Protein AF-A0A8J5X8R0-F1 (afdb_monomer)

Radius of gyration: 31.99 Å; Cα contacts (8 Å, |Δi|>4): 371; chains: 1; bounding box: 97×74×110 Å

Foldseek 3Di:
DDPDDDFAKEKEAAADDLLARHLALLQQLVLLLCVLLPQQDVVSYHYHYDADLCLFNLRLPGWIDTHVDDIDGRDDVVVVVCVVVVSAQCVVLVHDPVRVVVLVVLLCLLCVQLVLLVLCLCQVPVQNPPQANLVLSLVRYDPPCSVCNSVVSSVSSCVVCVVVVNNDSVVSLVSNLVSLVVVLVQCPQALENSHPGHGSSLSSLLSRLVSLCRRPGPPNSSVVSNVVRPSSNSSNVVSSCSSPVDPVSVVSNVVSPPPSPDPPPPDDDDDDDDDDDDDDCVVVVVVVVVVVVVVVVVVVVVVVVVVVVCCCVPVVVVVVVVVVVVVPPDDDDDDDDDDDDDDDDDDD

Mean predicted aligned error: 15.23 Å

Nearest PDB structures (foldseek):
  3tou-assembly1_B  TM=6.703E-01  e=3.025E-04  Ralstonia solanacearum
  5f05-assembly1_B  TM=6.386E-01  e=4.247E-04  Populus trichocarpa
  3gx0-assembly1_A-2  TM=6.710E-01  e=1.732E-03  Escherichia coli K-12
  3c8e-assembly1_B  TM=5.070E-01  e=2.552E-03  Escherichia coli
  5a4u-assembly1_F  TM=5.210E-01  e=5.541E-03  Arabidopsis thaliana

pLDDT: mean 78.72, std 20.84, range [26.81, 98.56]

Organism: Diacronema lutheri (NCBI:txid2081491)

Sequence (348 aa):
MADDGEPRLDLVCLGPAFGLPSISPECTHTLAYLHFFGLRSPADFALSEAAGARLSPASALPVLTVGAGRSYGYGHEQFEALASLGIDLDGALGLDARERADSAAYTSLVSDALQPALLHAMWLDQPNYEQVTRPVYAARLPFPLSLYGPWQTQRRVFALLARRGLASPHEAHARAVRALDALAVRLGTRPYFAGERPGSLDAAALAYLATIQRCPLPADGLRRALGAHANLCAHADRCLAAFFADGPSRARLERGVVEPRAAAAAGAGGRATAATPAPSPLSEAAAKRLRERRRSRQFVLGGVGAFALYVVSHFLPALLSAIADASGAGGAEEDDDGDDDDDDDDDE

Solvent-accessible surface area (backbone atoms only — not comparable to full-atom values): 19935 Å² total; per-residue (Å²): 134,84,93,78,88,75,74,50,30,36,37,36,24,54,57,30,33,69,91,34,80,17,67,41,39,59,29,25,18,56,52,38,43,41,42,64,67,63,48,74,46,75,86,58,35,43,78,44,69,52,63,66,87,55,68,32,90,84,36,60,53,24,34,40,27,51,44,97,59,67,73,31,45,58,55,70,69,35,55,51,57,35,36,76,73,70,56,37,46,46,63,76,70,66,55,50,78,65,56,48,51,50,38,51,54,51,38,51,45,48,53,72,18,42,48,55,28,49,48,35,49,41,53,67,34,62,69,17,17,67,74,44,41,39,54,60,57,18,73,73,33,62,87,71,47,31,76,46,49,48,58,55,37,36,54,48,51,50,52,52,29,46,75,69,74,46,66,46,62,66,60,22,42,54,42,24,50,56,44,51,53,52,49,42,62,68,34,52,89,48,74,24,76,77,39,95,54,71,32,55,40,41,19,48,45,30,19,51,49,40,47,47,69,43,52,86,47,81,71,44,66,71,36,52,56,50,63,74,35,63,59,50,54,52,32,22,54,49,53,51,47,66,60,43,69,53,64,72,54,46,62,46,43,71,75,33,68,73,70,79,75,66,82,73,74,83,88,73,89,81,86,90,86,89,91,86,90,77,93,61,73,61,59,59,52,50,54,51,53,53,53,51,55,54,51,50,53,54,51,54,56,50,49,54,52,53,50,52,52,47,50,48,71,63,49,44,60,58,49,53,50,55,51,48,64,72,66,65,84,71,83,83,89,84,88,87,84,81,89,80,88,83,83,86,87,79,92,134

Secondary structure (DSSP, 8-state):
--------EEEEEPPPBTTBS-SSHHHHHHHHHHHHHT--STTTEEEEE--GGGGSTTS--SEEEETTS-EE-SSHHHHHHHHHTT--HHHHTT--HHHHHHHHHHHHHHHHHHHHHHHIIIIISHHHIIIIIHHHHHTTS-TTHHHHHHHHHHHHHHHHHHHTT---HHHHHHHHHHHHHHHHHHHTT-SBTTBSS--HHHHHHHHHHHHHHHS--SS-HHHHHHHT-HHHHHHHHHHHHHHHSSTHHHHHHHHT------------------------THHHHHHHHHHHHHHHHHHHHHHHHHHHHHHHHHHHHHHHHHHHHHH---------------------

Structure (mmCIF, N/CA/C/O backbone):
data_AF-A0A8J5X8R0-F1
#
_entry.id   AF-A0A8J5X8R0-F1
#
loop_
_atom_site.group_PDB
_atom_site.id
_atom_site.type_symbol
_atom_site.label_atom_id
_atom_site.label_alt_id
_atom_site.label_comp_id
_atom_site.label_asym_id
_atom_site.label_entity_id
_atom_site.label_seq_id
_atom_site.pdbx_PDB_ins_code
_atom_site.Cartn_x
_atom_site.Cartn_y
_atom_site.Cartn_z
_atom_site.occupancy
_atom_site.B_iso_or_equiv
_atom_site.auth_seq_id
_atom_site.auth_comp_id
_atom_site.auth_asym_id
_atom_site.auth_atom_id
_atom_site.pdbx_PDB_model_num
ATOM 1 N N . MET A 1 1 ? 3.703 24.907 36.666 1.00 35.56 1 MET A N 1
ATOM 2 C CA . MET A 1 1 ? 2.623 24.782 35.669 1.00 35.56 1 MET A CA 1
ATOM 3 C C . MET A 1 1 ? 3.068 23.701 34.715 1.00 35.56 1 MET A C 1
ATOM 5 O O . MET A 1 1 ? 3.978 23.944 33.937 1.00 35.56 1 MET A O 1
ATOM 9 N N . ALA A 1 2 ? 2.563 22.491 34.937 1.00 33.78 2 ALA A N 1
ATOM 10 C CA . ALA A 1 2 ? 2.855 21.326 34.119 1.00 33.78 2 ALA A CA 1
ATOM 11 C C . ALA A 1 2 ? 2.084 21.457 32.801 1.00 33.78 2 ALA A C 1
ATOM 13 O O . ALA A 1 2 ? 0.879 21.703 32.823 1.00 33.78 2 ALA A O 1
ATOM 14 N N . ASP A 1 3 ? 2.803 21.368 31.689 1.00 41.12 3 ASP A N 1
ATOM 15 C CA . ASP A 1 3 ? 2.243 21.169 30.355 1.00 41.12 3 ASP A CA 1
ATOM 16 C C . ASP A 1 3 ? 2.047 19.656 30.190 1.00 41.12 3 ASP A C 1
ATOM 18 O O . ASP A 1 3 ? 2.903 18.957 29.655 1.00 41.12 3 ASP A O 1
ATOM 22 N N . ASP A 1 4 ? 0.980 19.136 30.799 1.00 42.62 4 ASP A N 1
ATOM 23 C CA . ASP A 1 4 ? 0.571 17.737 30.701 1.00 42.62 4 ASP A CA 1
ATOM 24 C C . ASP A 1 4 ? -0.680 17.645 29.824 1.00 42.62 4 ASP A C 1
ATOM 26 O O . ASP A 1 4 ? -1.734 18.172 30.187 1.00 42.62 4 ASP A O 1
ATOM 30 N N . GLY A 1 5 ? -0.587 16.889 28.727 1.00 44.91 5 GLY A N 1
ATOM 31 C CA . GLY A 1 5 ? -1.738 16.133 28.235 1.00 44.91 5 GLY A CA 1
ATOM 32 C C . GLY A 1 5 ? -2.083 16.280 26.759 1.00 44.91 5 GLY A C 1
ATOM 33 O O . GLY A 1 5 ? -3.088 16.892 26.438 1.00 44.91 5 GLY A O 1
ATOM 34 N N . GLU A 1 6 ? -1.330 15.615 25.881 1.00 46.91 6 GLU A N 1
ATOM 35 C CA . GLU A 1 6 ? -1.912 14.764 24.829 1.00 46.91 6 GLU A CA 1
ATOM 36 C C . GLU A 1 6 ? -0.817 13.868 24.220 1.00 46.91 6 GLU A C 1
ATOM 38 O O . GLU A 1 6 ? 0.321 14.320 24.034 1.00 46.91 6 GLU A O 1
ATOM 43 N N . PRO A 1 7 ? -1.093 12.585 23.911 1.00 50.06 7 PRO A N 1
ATOM 44 C CA . PRO A 1 7 ? -0.156 11.760 23.166 1.00 50.06 7 PRO A CA 1
ATOM 45 C C . PRO A 1 7 ? -0.092 12.290 21.733 1.00 50.06 7 PRO A C 1
ATOM 47 O O . PRO A 1 7 ? -0.852 11.878 20.862 1.00 50.06 7 PRO A O 1
ATOM 50 N N . ARG A 1 8 ? 0.828 13.221 21.481 1.00 74.62 8 ARG A N 1
ATOM 51 C CA . ARG A 1 8 ? 1.082 13.744 20.141 1.00 74.62 8 ARG A CA 1
ATOM 52 C C . ARG A 1 8 ? 1.667 12.614 19.293 1.00 74.62 8 ARG A C 1
ATOM 54 O O . ARG A 1 8 ? 2.859 12.320 19.376 1.00 74.62 8 ARG A O 1
ATOM 61 N N . LEU A 1 9 ? 0.810 11.916 18.554 1.00 87.38 9 LEU A N 1
ATOM 62 C CA . LEU A 1 9 ? 1.219 10.924 17.565 1.00 87.38 9 LEU A CA 1
ATOM 63 C C . LEU A 1 9 ? 2.036 11.649 16.497 1.00 87.38 9 LEU A C 1
ATOM 65 O O . LEU A 1 9 ? 1.557 12.626 15.932 1.00 87.38 9 LEU A O 1
ATOM 69 N N . ASP A 1 10 ? 3.255 11.198 16.224 1.00 88.81 10 ASP A N 1
ATOM 70 C CA . ASP A 1 10 ? 4.069 11.697 15.114 1.00 88.81 10 ASP A CA 1
ATOM 71 C C . ASP A 1 10 ? 4.328 10.564 14.127 1.00 88.81 10 ASP A C 1
ATOM 73 O O . ASP A 1 10 ? 4.871 9.513 14.476 1.00 88.81 10 ASP A O 1
ATOM 77 N N . LEU A 1 11 ? 3.909 10.772 12.885 1.00 90.25 11 LEU A N 1
ATOM 78 C CA . LEU A 1 11 ? 4.036 9.806 11.812 1.00 90.25 11 LEU A CA 1
ATOM 79 C C . LEU A 1 11 ? 5.022 10.326 10.771 1.00 90.25 11 LEU A C 1
ATOM 81 O O . LEU A 1 11 ? 4.773 11.314 10.080 1.00 90.25 11 LEU A O 1
ATOM 85 N N . VAL A 1 12 ? 6.121 9.600 10.590 1.00 90.31 12 VAL A N 1
ATOM 86 C CA . VAL A 1 12 ? 7.101 9.883 9.542 1.00 90.31 12 VAL A CA 1
ATOM 87 C C . VAL A 1 12 ? 6.795 9.016 8.322 1.00 90.31 12 VAL A C 1
ATOM 89 O O . VAL A 1 12 ? 6.898 7.791 8.388 1.00 90.31 12 VAL A O 1
ATOM 92 N N . CYS A 1 13 ? 6.457 9.648 7.197 1.00 90.12 13 CYS A N 1
ATOM 93 C CA . CYS A 1 13 ? 6.085 8.988 5.938 1.00 90.12 13 CYS A CA 1
ATOM 94 C C . CYS A 1 13 ? 6.928 9.472 4.757 1.00 90.12 13 CYS A C 1
ATOM 96 O O . CYS A 1 13 ? 7.512 10.552 4.788 1.00 90.12 13 CYS A O 1
ATOM 98 N N . LEU A 1 14 ? 6.939 8.710 3.661 1.00 87.50 14 LEU A N 1
ATOM 99 C CA . LEU A 1 14 ? 7.375 9.260 2.376 1.00 87.50 14 LEU A CA 1
ATOM 100 C C . LEU A 1 14 ? 6.322 10.238 1.836 1.00 87.50 14 LEU A C 1
ATOM 102 O O . LEU A 1 14 ? 5.125 10.037 2.045 1.00 87.50 14 LEU A O 1
ATOM 106 N N . GLY A 1 15 ? 6.767 11.263 1.111 1.00 84.69 15 GLY A N 1
ATOM 107 C CA . GLY A 1 15 ? 5.870 12.242 0.493 1.00 84.69 15 GLY A CA 1
ATOM 108 C C . GLY A 1 15 ? 4.925 11.634 -0.560 1.00 84.69 15 GLY A C 1
ATOM 109 O O . GLY A 1 15 ? 5.153 10.510 -1.034 1.00 84.69 15 GLY A O 1
ATOM 110 N N . PRO A 1 16 ? 3.873 12.372 -0.953 1.00 88.69 16 PRO A N 1
ATOM 111 C CA . PRO A 1 16 ? 2.868 11.913 -1.911 1.00 88.69 16 PRO A CA 1
ATOM 112 C C . PRO A 1 16 ? 3.445 11.712 -3.322 1.00 88.69 16 PRO A C 1
ATOM 114 O O . PRO A 1 16 ? 4.475 12.285 -3.699 1.00 88.69 16 PRO A O 1
ATOM 117 N N . ALA A 1 17 ? 2.785 10.856 -4.103 1.00 88.06 17 ALA A N 1
ATOM 118 C CA . ALA A 1 17 ? 3.097 10.575 -5.506 1.00 88.06 17 ALA A CA 1
ATOM 119 C C . ALA A 1 17 ? 1.881 9.968 -6.209 1.00 88.06 17 ALA A C 1
ATOM 121 O O . ALA A 1 17 ? 1.065 9.327 -5.559 1.00 88.06 17 ALA A O 1
ATOM 122 N N . PHE A 1 18 ? 1.778 10.112 -7.534 1.00 88.69 18 PHE A N 1
ATOM 123 C CA . PHE A 1 18 ? 0.774 9.406 -8.352 1.00 88.69 18 PHE A CA 1
ATOM 124 C C . PHE A 1 18 ? -0.688 9.636 -7.911 1.00 88.69 18 PHE A C 1
ATOM 126 O O . PHE A 1 18 ? -1.547 8.779 -8.097 1.00 88.69 18 PHE A O 1
ATOM 133 N N . GLY A 1 19 ? -0.986 10.779 -7.284 1.00 87.88 19 GLY A N 1
ATOM 134 C CA . GLY A 1 19 ? -2.312 11.038 -6.714 1.00 87.88 19 GLY A CA 1
ATOM 135 C C . GLY A 1 19 ? -2.644 10.174 -5.487 1.00 87.88 19 GLY A C 1
ATOM 136 O O . GLY A 1 19 ? -3.823 9.939 -5.231 1.00 87.88 19 GLY A O 1
ATOM 137 N N . LEU A 1 20 ? -1.626 9.679 -4.775 1.00 91.31 20 LEU A N 1
ATOM 138 C CA . LEU A 1 20 ? -1.717 8.904 -3.535 1.00 91.31 20 LEU A CA 1
ATOM 139 C C . LEU A 1 20 ? -1.115 9.682 -2.354 1.00 91.31 20 LEU A C 1
ATOM 141 O O . LEU A 1 20 ? -0.240 10.530 -2.566 1.00 91.31 20 LEU A O 1
ATOM 145 N N . PRO A 1 21 ? -1.527 9.373 -1.107 1.00 89.12 21 PRO A N 1
ATOM 146 C CA . PRO A 1 21 ? -1.028 10.047 0.096 1.00 89.12 21 PRO A CA 1
ATOM 147 C C . PRO A 1 21 ? 0.484 9.904 0.289 1.00 89.12 21 PRO A C 1
ATOM 149 O O . PRO A 1 21 ? 1.128 10.795 0.841 1.00 89.12 21 PRO A O 1
ATOM 152 N N . SER A 1 22 ? 1.052 8.794 -0.185 1.00 90.56 22 SER A N 1
ATOM 153 C CA . SER A 1 22 ? 2.480 8.515 -0.163 1.00 90.56 22 SER A CA 1
ATOM 154 C C . SER A 1 22 ? 2.894 7.692 -1.381 1.00 90.56 22 SER A C 1
ATOM 156 O O . SER A 1 22 ? 2.091 6.958 -1.951 1.00 90.56 22 SER A O 1
ATOM 158 N N . ILE A 1 23 ? 4.168 7.780 -1.765 1.00 87.88 23 ILE A N 1
ATOM 159 C CA . ILE A 1 23 ? 4.765 6.883 -2.764 1.00 87.88 23 ILE A CA 1
ATOM 160 C C . ILE A 1 23 ? 4.929 5.439 -2.262 1.00 87.88 23 ILE A C 1
ATOM 162 O O . ILE A 1 23 ? 5.018 4.521 -3.073 1.00 87.88 23 ILE A O 1
ATOM 166 N N . SER A 1 24 ? 5.003 5.229 -0.943 1.00 90.31 24 SER A N 1
ATOM 167 C CA . SER A 1 24 ? 5.057 3.885 -0.357 1.00 90.31 24 SER A CA 1
ATOM 168 C C . SER A 1 24 ? 3.638 3.403 -0.035 1.00 90.31 24 SER A C 1
ATOM 170 O O . SER A 1 24 ? 2.880 4.137 0.616 1.00 90.31 24 SER A O 1
ATOM 172 N N . PRO A 1 25 ? 3.281 2.171 -0.442 1.00 93.81 25 PRO A N 1
ATOM 173 C CA . PRO A 1 25 ? 2.049 1.525 -0.004 1.00 93.81 25 PRO A CA 1
ATOM 174 C C . PRO A 1 25 ? 1.959 1.455 1.520 1.00 93.81 25 PRO A C 1
ATOM 176 O O . PRO A 1 25 ? 0.945 1.826 2.088 1.00 93.81 25 PRO A O 1
ATOM 179 N N . GLU A 1 26 ? 3.038 1.083 2.202 1.00 94.12 26 GLU A N 1
ATOM 180 C CA . GLU A 1 26 ? 3.085 0.958 3.661 1.00 94.12 26 GLU A CA 1
ATOM 181 C C . GLU A 1 26 ? 2.744 2.289 4.351 1.00 94.12 26 GLU A C 1
ATOM 183 O O . GLU A 1 26 ? 1.949 2.330 5.287 1.00 94.12 26 GLU A O 1
ATOM 188 N N . CYS A 1 27 ? 3.267 3.407 3.834 1.00 93.69 27 CYS A N 1
ATOM 189 C CA . CYS A 1 27 ? 2.928 4.743 4.335 1.00 93.69 27 CYS A CA 1
ATOM 190 C C . CYS A 1 27 ? 1.459 5.093 4.062 1.00 93.69 27 CYS A C 1
ATOM 192 O O . CYS A 1 27 ? 0.784 5.663 4.916 1.00 93.69 27 CYS A O 1
ATOM 194 N N . THR A 1 28 ? 0.957 4.738 2.876 1.00 94.62 28 THR A N 1
ATOM 195 C CA . THR A 1 28 ? -0.453 4.937 2.517 1.00 94.62 28 THR A CA 1
ATOM 196 C C . THR A 1 28 ? -1.380 4.099 3.396 1.00 94.62 28 THR A C 1
ATOM 198 O O . THR A 1 28 ? -2.437 4.591 3.770 1.00 94.62 28 THR A O 1
ATOM 201 N N . HIS A 1 29 ? -0.981 2.884 3.779 1.00 96.12 29 HIS A N 1
ATOM 202 C CA . HIS A 1 29 ? -1.752 2.008 4.656 1.00 96.12 29 HIS A CA 1
ATOM 203 C C . HIS A 1 29 ? -1.933 2.647 6.034 1.00 96.12 29 HIS A C 1
ATOM 205 O O . HIS A 1 29 ? -3.067 2.842 6.461 1.00 96.12 29 HIS A O 1
ATOM 211 N N . THR A 1 30 ? -0.846 3.048 6.701 1.00 95.44 30 THR A N 1
ATOM 212 C CA . THR A 1 30 ? -0.944 3.671 8.031 1.00 95.44 30 THR A CA 1
ATOM 213 C C . THR A 1 30 ? -1.705 4.997 7.978 1.00 95.44 30 THR A C 1
ATOM 215 O O . THR A 1 30 ? -2.538 5.258 8.840 1.00 95.44 30 THR A O 1
ATOM 218 N N . LEU A 1 31 ? -1.499 5.816 6.939 1.00 94.12 31 LEU A N 1
ATOM 219 C CA . LEU A 1 31 ? -2.278 7.044 6.752 1.00 94.12 31 LEU A CA 1
ATOM 220 C C . LEU A 1 31 ? -3.770 6.755 6.560 1.00 94.12 31 LEU A C 1
ATOM 222 O O . LEU A 1 31 ? -4.600 7.406 7.189 1.00 94.12 31 LEU A O 1
ATOM 226 N N . ALA A 1 32 ? -4.116 5.785 5.712 1.00 94.81 32 ALA A N 1
ATOM 227 C CA . ALA A 1 32 ? -5.499 5.382 5.492 1.00 94.81 32 ALA A CA 1
ATOM 228 C C . ALA A 1 32 ? -6.137 4.844 6.774 1.00 94.81 32 ALA A C 1
ATOM 230 O O . ALA A 1 32 ? -7.268 5.209 7.073 1.00 94.81 32 ALA A O 1
ATOM 231 N N . TYR A 1 33 ? -5.394 4.061 7.559 1.00 95.69 33 TYR A N 1
ATOM 232 C CA . TYR A 1 33 ? -5.842 3.541 8.847 1.00 95.69 33 TYR A CA 1
ATOM 233 C C . TYR A 1 33 ? -6.246 4.679 9.800 1.00 95.69 33 TYR A C 1
ATOM 235 O O . TYR A 1 33 ? -7.373 4.708 10.293 1.00 95.69 33 TYR A O 1
ATOM 243 N N . LEU A 1 34 ? -5.362 5.665 9.998 1.00 93.69 34 LEU A N 1
ATOM 244 C CA . LEU A 1 34 ? -5.628 6.822 10.862 1.00 93.69 34 LEU A CA 1
ATOM 245 C C . LEU A 1 34 ? -6.816 7.655 10.352 1.00 93.69 34 LEU A C 1
ATOM 247 O O . LEU A 1 34 ? -7.724 7.983 11.116 1.00 93.69 34 LEU A O 1
ATOM 251 N N . HIS A 1 35 ? -6.863 7.930 9.045 1.00 92.25 35 HIS A N 1
ATOM 252 C CA . HIS A 1 35 ? -7.949 8.705 8.440 1.00 92.25 35 HIS A CA 1
ATOM 253 C C . HIS A 1 35 ? -9.304 7.999 8.533 1.00 92.25 35 HIS A C 1
ATOM 255 O O . HIS A 1 35 ? -10.318 8.644 8.810 1.00 92.25 35 HIS A O 1
ATOM 261 N N . PHE A 1 36 ? -9.351 6.688 8.295 1.00 93.44 36 PHE A N 1
ATOM 262 C CA . PHE A 1 36 ? -10.582 5.906 8.409 1.00 93.44 36 PHE A CA 1
ATOM 263 C C . PHE A 1 36 ? -11.074 5.826 9.852 1.00 93.44 36 PHE A C 1
ATOM 265 O O . PHE A 1 36 ? -12.284 5.834 10.058 1.00 93.44 36 PHE A O 1
ATOM 272 N N . PHE A 1 37 ? -10.168 5.848 10.835 1.00 93.00 37 PHE A N 1
ATOM 273 C CA . PHE A 1 37 ? -10.544 5.929 12.247 1.00 93.00 37 PHE A CA 1
ATOM 274 C C . PHE A 1 37 ? -11.125 7.303 12.622 1.00 93.00 37 PHE A C 1
ATOM 276 O O . PHE A 1 37 ? -11.905 7.414 13.562 1.00 93.00 37 PHE A O 1
ATOM 283 N N . GLY A 1 38 ? -10.789 8.346 11.858 1.00 89.88 38 GLY A N 1
ATOM 284 C CA . GLY A 1 38 ? -11.283 9.711 12.057 1.00 89.88 38 GLY A CA 1
ATOM 285 C C . GLY A 1 38 ? -10.196 10.730 12.394 1.00 89.88 38 GLY A C 1
ATOM 286 O O . GLY A 1 38 ? -10.504 11.912 12.493 1.00 89.88 38 GLY A O 1
ATOM 287 N N . LEU A 1 39 ? -8.934 10.305 12.497 1.00 89.00 39 LEU A N 1
ATOM 288 C CA . LEU A 1 39 ? -7.791 11.181 12.749 1.00 89.00 39 LEU A CA 1
ATOM 289 C C . LEU A 1 39 ? -7.355 11.806 11.420 1.00 89.00 39 LEU A C 1
ATOM 291 O O . LEU A 1 39 ? -6.773 11.133 10.567 1.00 89.00 39 LEU A O 1
ATOM 295 N N . ARG A 1 40 ? -7.705 13.076 11.202 1.00 82.69 40 ARG A N 1
ATOM 296 C CA . ARG A 1 40 ? -7.594 13.744 9.886 1.00 82.69 40 ARG A CA 1
ATOM 297 C C . ARG A 1 40 ? -6.904 15.098 9.950 1.00 82.69 40 ARG A C 1
ATOM 299 O O . ARG A 1 40 ? -6.548 15.656 8.910 1.00 82.69 40 ARG A O 1
ATOM 306 N N . SER A 1 41 ? -6.758 15.652 11.145 1.00 76.56 41 SER A N 1
ATOM 307 C CA . SER A 1 41 ? -6.236 16.989 11.365 1.00 76.56 41 SER A CA 1
ATOM 308 C C . SER A 1 41 ? -4.823 16.953 11.959 1.00 76.56 41 SER A C 1
ATOM 310 O O . SER A 1 41 ? -4.451 15.990 12.630 1.00 76.56 41 SER A O 1
ATOM 312 N N . PRO A 1 42 ? -4.033 18.028 11.785 1.00 75.88 42 PRO A N 1
ATOM 313 C CA . PRO A 1 42 ? -2.751 18.182 12.476 1.00 75.88 42 PRO A CA 1
ATOM 314 C C . PRO A 1 42 ? -2.856 18.228 14.009 1.00 75.88 42 PRO A C 1
ATOM 316 O O . PRO A 1 42 ? -1.826 18.153 14.676 1.00 75.88 42 PRO A O 1
ATOM 319 N N . ALA A 1 43 ? -4.066 18.413 14.553 1.00 75.56 43 ALA A N 1
ATOM 320 C CA . ALA A 1 43 ? -4.325 18.308 15.985 1.00 75.56 43 ALA A CA 1
ATOM 321 C C . ALA A 1 43 ? -4.387 16.838 16.435 1.00 75.56 43 ALA A C 1
ATOM 323 O O . ALA A 1 43 ? -3.942 16.531 17.530 1.00 75.56 43 ALA A O 1
ATOM 324 N N . ASP A 1 44 ? -4.847 15.933 15.564 1.00 82.81 44 ASP A N 1
ATOM 325 C CA . ASP A 1 44 ? -4.955 14.503 15.867 1.00 82.81 44 ASP A CA 1
ATOM 326 C C . ASP A 1 44 ? -3.592 13.796 15.803 1.00 82.81 44 ASP A C 1
ATOM 328 O O . ASP A 1 44 ? -3.274 12.940 16.628 1.00 82.81 44 ASP A O 1
ATOM 332 N N . PHE A 1 45 ? -2.775 14.133 14.798 1.00 85.69 45 PHE A N 1
ATOM 333 C CA . PHE A 1 45 ? -1.411 13.624 14.668 1.00 85.69 45 PHE A CA 1
ATOM 334 C C . PHE A 1 45 ? -0.513 14.568 13.856 1.00 85.69 45 PHE A C 1
ATOM 336 O O . PHE A 1 45 ? -0.922 15.191 12.873 1.00 85.69 45 PHE A O 1
ATOM 343 N N . ALA A 1 46 ? 0.754 14.645 14.254 1.00 85.56 46 ALA A N 1
ATOM 344 C CA . ALA A 1 46 ? 1.810 15.286 13.493 1.00 85.56 46 ALA A CA 1
ATOM 345 C C . ALA A 1 46 ? 2.280 14.359 12.367 1.00 85.56 46 ALA A C 1
ATOM 347 O O . ALA A 1 46 ? 2.391 13.145 12.525 1.00 85.56 46 ALA A O 1
ATOM 348 N N . LEU A 1 47 ? 2.547 14.942 11.204 1.00 87.00 47 LEU A N 1
ATOM 349 C CA . LEU A 1 47 ? 2.869 14.191 10.005 1.00 87.00 47 LEU A CA 1
ATOM 350 C C . LEU A 1 47 ? 4.077 14.804 9.316 1.00 87.00 47 LEU A C 1
ATOM 352 O O . LEU A 1 47 ? 4.006 15.883 8.726 1.00 87.00 47 LEU A O 1
ATOM 356 N N . SER A 1 48 ? 5.176 14.069 9.374 1.00 86.00 48 SER A N 1
ATOM 357 C CA . SER A 1 48 ? 6.494 14.514 8.946 1.00 86.00 48 SER A CA 1
ATOM 358 C C . SER A 1 48 ? 6.935 13.758 7.693 1.00 86.00 48 SER A C 1
ATOM 360 O O . SER A 1 48 ? 6.721 12.551 7.562 1.00 86.00 48 SER A O 1
ATOM 362 N N . GLU A 1 49 ? 7.558 14.453 6.742 1.00 84.62 49 GLU A N 1
ATOM 363 C CA . GLU A 1 49 ? 8.120 13.802 5.555 1.00 84.62 49 GLU A CA 1
ATOM 364 C C . GLU A 1 49 ? 9.536 13.298 5.832 1.00 84.62 49 GLU A C 1
ATOM 366 O O . GLU A 1 49 ? 10.405 14.021 6.321 1.00 84.62 49 GLU A O 1
ATOM 371 N N . ALA A 1 50 ? 9.777 12.028 5.516 1.00 81.69 50 ALA A N 1
ATOM 372 C CA . ALA A 1 50 ? 11.089 11.421 5.616 1.00 81.69 50 ALA A CA 1
ATOM 373 C C . ALA A 1 50 ? 12.072 12.084 4.642 1.00 81.69 50 ALA A C 1
ATOM 375 O O . ALA A 1 50 ? 11.764 12.305 3.473 1.00 81.69 50 ALA A O 1
ATOM 376 N N . ALA A 1 51 ? 13.299 12.310 5.111 1.00 69.44 51 ALA A N 1
ATOM 377 C CA . ALA A 1 51 ? 14.382 12.885 4.322 1.00 69.44 51 ALA A CA 1
ATOM 378 C C . ALA A 1 51 ? 15.575 11.922 4.182 1.00 69.44 51 ALA A C 1
ATOM 380 O O . ALA A 1 51 ? 15.778 10.999 4.981 1.00 69.44 51 ALA A O 1
ATOM 381 N N . GLY A 1 52 ? 16.399 12.158 3.157 1.00 66.62 52 GLY A N 1
ATOM 382 C CA . GLY A 1 52 ? 17.696 11.499 2.982 1.00 66.62 52 GLY A CA 1
ATOM 383 C C . GLY A 1 52 ? 17.612 9.971 2.876 1.00 66.62 52 GLY A C 1
ATOM 384 O O . GLY A 1 52 ? 16.828 9.427 2.102 1.00 66.62 52 GLY A O 1
ATOM 385 N N . ALA A 1 53 ? 18.432 9.258 3.656 1.00 57.00 53 ALA A N 1
ATOM 386 C CA . ALA A 1 53 ? 18.568 7.796 3.587 1.00 57.00 53 ALA A CA 1
ATOM 387 C C . ALA A 1 53 ? 17.278 7.014 3.914 1.00 57.00 53 ALA A C 1
ATOM 389 O O . ALA A 1 53 ? 17.178 5.829 3.587 1.00 57.00 53 ALA A O 1
ATOM 390 N N . ARG A 1 54 ? 16.286 7.665 4.536 1.00 62.91 54 ARG A N 1
ATOM 391 C CA . ARG A 1 54 ? 14.985 7.063 4.852 1.00 62.91 54 ARG A CA 1
ATOM 392 C C . ARG A 1 54 ? 14.064 6.963 3.629 1.00 62.91 54 ARG A C 1
ATOM 394 O O . ARG A 1 54 ? 13.107 6.206 3.683 1.00 62.91 54 ARG A O 1
ATOM 401 N N . LEU A 1 55 ? 14.394 7.608 2.504 1.00 59.44 55 LEU A N 1
ATOM 402 C CA . LEU A 1 55 ? 13.591 7.600 1.268 1.00 59.44 55 LEU A CA 1
ATOM 403 C C . LEU A 1 55 ? 13.551 6.251 0.511 1.00 59.44 55 LEU A C 1
ATOM 405 O O . LEU A 1 55 ? 12.831 6.106 -0.474 1.00 59.44 55 LEU A O 1
ATOM 409 N N . SER A 1 56 ? 14.328 5.260 0.952 1.00 58.53 56 SER A N 1
ATOM 410 C CA . SER A 1 56 ? 14.374 3.908 0.379 1.00 58.53 56 SER A CA 1
ATOM 411 C C . SER A 1 56 ? 13.161 3.076 0.830 1.00 58.53 56 SER A C 1
ATOM 413 O O . SER A 1 56 ? 13.032 2.921 2.031 1.00 58.53 56 SER A O 1
ATOM 415 N N . PRO A 1 57 ? 12.370 2.409 -0.033 1.00 55.22 57 PRO A N 1
ATOM 416 C CA . PRO A 1 57 ? 11.335 1.434 0.363 1.00 55.22 57 PRO A CA 1
ATOM 417 C C . PRO A 1 57 ? 11.785 0.274 1.263 1.00 55.22 57 PRO A C 1
ATOM 419 O O . PRO A 1 57 ? 10.953 -0.382 1.868 1.00 55.22 57 PRO A O 1
ATOM 422 N N . ALA A 1 58 ? 13.090 0.003 1.368 1.00 58.56 58 ALA A N 1
ATOM 423 C CA . ALA A 1 58 ? 13.630 -0.928 2.365 1.00 58.56 58 ALA A CA 1
ATOM 424 C C . ALA A 1 58 ? 13.850 -0.293 3.758 1.00 58.56 58 ALA A C 1
ATOM 426 O O . ALA A 1 58 ? 14.382 -0.948 4.652 1.00 58.56 58 ALA A O 1
ATOM 427 N N . SER A 1 59 ? 13.545 0.995 3.938 1.00 62.66 59 SER A N 1
ATOM 428 C CA . SER A 1 59 ? 13.479 1.617 5.259 1.00 62.66 59 SER A CA 1
ATOM 429 C C . SER A 1 59 ? 12.192 1.142 5.936 1.00 62.66 59 SER A C 1
ATOM 431 O O . SER A 1 59 ? 11.183 0.946 5.267 1.00 62.66 59 SER A O 1
ATOM 433 N N . ALA A 1 60 ? 12.211 0.929 7.251 1.00 75.25 60 ALA A N 1
ATOM 434 C CA . ALA A 1 60 ? 11.033 0.518 8.022 1.00 75.25 60 ALA A CA 1
ATOM 435 C C . ALA A 1 60 ? 10.023 1.674 8.202 1.00 75.25 60 ALA A C 1
ATOM 437 O O . ALA A 1 60 ? 9.549 1.928 9.307 1.00 75.25 60 ALA A O 1
ATOM 438 N N . LEU A 1 61 ? 9.770 2.432 7.131 1.00 86.00 61 LEU A N 1
ATOM 439 C CA . LEU A 1 61 ? 8.752 3.467 7.070 1.00 86.00 61 LEU A CA 1
ATOM 440 C C . LEU A 1 61 ? 7.386 2.842 6.745 1.00 86.00 61 LEU A C 1
ATOM 442 O O . LEU A 1 61 ? 7.328 1.859 6.007 1.00 86.00 61 LEU A O 1
ATOM 446 N N . PRO A 1 62 ? 6.293 3.451 7.214 1.00 91.75 62 PRO A N 1
ATOM 447 C CA . PRO A 1 62 ? 6.246 4.618 8.093 1.00 91.75 62 PRO A CA 1
ATOM 448 C C . PRO A 1 62 ? 6.718 4.309 9.518 1.00 91.75 62 PRO A C 1
ATOM 450 O O . PRO A 1 62 ? 6.558 3.193 10.006 1.00 91.75 62 PRO A O 1
ATOM 453 N N . VAL A 1 63 ? 7.291 5.313 10.185 1.00 91.00 63 VAL A N 1
ATOM 454 C CA . VAL A 1 63 ? 7.662 5.224 11.607 1.00 91.00 63 VAL A CA 1
ATOM 455 C C . VAL A 1 63 ? 6.664 6.037 12.414 1.00 91.00 63 VAL A C 1
ATOM 457 O O . VAL A 1 63 ? 6.499 7.228 12.155 1.00 91.00 63 VAL A O 1
ATOM 460 N N . LEU A 1 64 ? 6.017 5.385 13.376 1.00 91.00 64 LEU A N 1
ATOM 461 C CA . LEU A 1 64 ? 5.080 5.994 14.312 1.00 91.00 64 LEU A CA 1
ATOM 462 C C . LEU A 1 64 ? 5.789 6.244 15.641 1.00 91.00 64 LEU A C 1
ATOM 464 O O . LEU A 1 64 ? 6.351 5.315 16.213 1.00 91.00 64 LEU A O 1
ATOM 468 N N . THR A 1 65 ? 5.725 7.460 16.158 1.00 90.19 65 THR A N 1
ATOM 469 C CA . THR A 1 65 ? 6.206 7.813 17.495 1.00 90.19 65 THR A CA 1
ATOM 470 C C . THR A 1 65 ? 5.023 8.262 18.339 1.00 90.19 65 THR A C 1
ATOM 472 O O . THR A 1 65 ? 4.208 9.066 17.894 1.00 90.19 65 THR A O 1
ATOM 475 N N . VAL A 1 66 ? 4.915 7.725 19.552 1.00 87.94 66 VAL A N 1
ATOM 476 C CA . VAL A 1 66 ? 3.829 8.053 20.482 1.00 87.94 66 VAL A CA 1
ATOM 477 C C . VAL A 1 66 ? 4.376 8.980 21.570 1.00 87.94 66 VAL A C 1
ATOM 479 O O . VAL A 1 66 ? 5.158 8.546 22.420 1.00 87.94 66 VAL A O 1
ATOM 482 N N . GLY A 1 67 ? 3.989 10.261 21.539 1.00 80.25 67 GLY A N 1
ATOM 483 C CA . GLY A 1 67 ? 4.466 11.279 22.484 1.00 80.25 67 GLY A CA 1
ATOM 484 C C . GLY A 1 67 ? 5.986 11.487 22.415 1.00 80.25 67 GLY A C 1
ATOM 485 O O . GLY A 1 67 ? 6.582 11.422 21.344 1.00 80.25 67 GLY A O 1
ATOM 486 N N . ALA A 1 68 ? 6.639 11.692 23.563 1.00 69.25 68 ALA A N 1
ATOM 487 C CA . ALA A 1 68 ? 8.107 11.731 23.668 1.00 69.25 68 ALA A CA 1
ATOM 488 C C . ALA A 1 68 ? 8.758 10.326 23.731 1.00 69.25 68 ALA A C 1
ATOM 490 O O . ALA A 1 68 ? 9.924 10.195 24.102 1.00 69.25 68 ALA A O 1
ATOM 491 N N . GLY A 1 69 ? 7.984 9.272 23.457 1.00 70.12 69 GLY A N 1
ATOM 492 C CA . GLY A 1 69 ? 8.314 7.891 23.790 1.00 70.12 69 GLY A CA 1
ATOM 493 C C . GLY A 1 69 ? 8.864 7.047 22.637 1.00 70.12 69 GLY A C 1
ATOM 494 O O . GLY A 1 69 ? 9.638 7.493 21.793 1.00 70.12 69 GLY A O 1
ATOM 495 N N . ARG A 1 70 ? 8.482 5.764 22.656 1.00 85.19 70 ARG A N 1
ATOM 496 C CA . ARG A 1 70 ? 8.961 4.706 21.755 1.00 85.19 70 ARG A CA 1
ATOM 497 C C . ARG A 1 70 ? 8.493 4.939 20.313 1.00 85.19 70 ARG A C 1
ATOM 499 O O . ARG A 1 70 ? 7.340 5.297 20.073 1.00 85.19 70 ARG A O 1
ATOM 506 N N . SER A 1 71 ? 9.387 4.668 19.362 1.00 89.56 71 SER A N 1
ATOM 507 C CA . SER A 1 71 ? 9.070 4.625 17.934 1.00 89.56 71 SER A CA 1
ATOM 508 C C . SER A 1 71 ? 8.822 3.189 17.466 1.00 89.56 71 SER A C 1
ATOM 510 O O . SER A 1 71 ? 9.561 2.272 17.829 1.00 89.56 71 SER A O 1
ATOM 512 N N . TYR A 1 72 ? 7.822 3.017 16.608 1.00 90.25 72 TYR A N 1
ATOM 513 C CA . TYR A 1 72 ? 7.403 1.756 16.008 1.00 90.25 72 TYR A CA 1
ATOM 514 C C . TYR A 1 72 ? 7.571 1.842 14.490 1.00 90.25 72 TYR A C 1
ATOM 516 O O . TYR A 1 72 ? 7.030 2.744 13.846 1.00 90.25 72 TYR A O 1
ATOM 524 N N . GLY A 1 73 ? 8.341 0.919 13.912 1.00 89.75 73 GLY A N 1
ATOM 525 C CA . GLY A 1 73 ? 8.409 0.755 12.459 1.00 89.75 73 GLY A CA 1
ATOM 526 C C . GLY A 1 73 ? 7.149 0.082 11.917 1.00 89.75 73 GLY A C 1
ATOM 527 O O . GLY A 1 73 ? 6.400 -0.536 12.671 1.00 89.75 73 GLY A O 1
ATOM 528 N N . TYR A 1 74 ? 6.927 0.184 10.608 1.00 91.19 74 TYR A N 1
ATOM 529 C CA . TYR A 1 74 ? 5.776 -0.447 9.963 1.00 91.19 74 TYR A CA 1
ATOM 530 C C . TYR A 1 74 ? 5.714 -1.958 10.219 1.00 91.19 74 TYR A C 1
ATOM 532 O O . TYR A 1 74 ? 6.690 -2.679 9.999 1.00 91.19 74 TYR A O 1
ATOM 540 N N . GLY A 1 75 ? 4.545 -2.435 10.642 1.00 90.44 75 GLY A N 1
ATOM 541 C CA . GLY A 1 75 ? 4.297 -3.837 10.954 1.00 90.44 75 GLY A CA 1
ATOM 542 C C . GLY A 1 75 ? 3.257 -3.996 12.058 1.00 90.44 75 GLY A C 1
ATOM 543 O O . GLY A 1 75 ? 2.598 -3.035 12.446 1.00 90.44 75 GLY A O 1
ATOM 544 N N . HIS A 1 76 ? 3.133 -5.217 12.576 1.00 89.88 76 HIS A N 1
ATOM 545 C CA . HIS A 1 76 ? 2.150 -5.567 13.605 1.00 89.88 76 HIS A CA 1
ATOM 546 C C . HIS A 1 76 ? 2.265 -4.688 14.859 1.00 89.88 76 HIS A C 1
ATOM 548 O O . HIS A 1 76 ? 1.272 -4.109 15.287 1.00 89.88 76 HIS A O 1
ATOM 554 N N . GLU A 1 77 ? 3.488 -4.492 15.366 1.00 90.19 77 GLU A N 1
ATOM 555 C CA . GLU A 1 77 ? 3.739 -3.695 16.576 1.00 90.19 77 GLU A CA 1
ATOM 556 C C . GLU A 1 77 ? 3.227 -2.250 16.459 1.00 90.19 77 GLU A C 1
ATOM 558 O O . GLU A 1 77 ? 2.788 -1.668 17.447 1.00 90.19 77 GLU A O 1
ATOM 563 N N . GLN A 1 78 ? 3.262 -1.659 15.257 1.00 93.25 78 GLN A N 1
ATOM 564 C CA . GLN A 1 78 ? 2.741 -0.309 15.028 1.00 93.25 78 GLN A CA 1
ATOM 565 C C . GLN A 1 78 ? 1.222 -0.258 15.211 1.00 93.25 78 GLN A C 1
ATOM 567 O O . GLN A 1 78 ? 0.720 0.664 15.850 1.00 93.25 78 GLN A O 1
ATOM 572 N N . PHE A 1 79 ? 0.490 -1.230 14.666 1.00 93.50 79 PHE A N 1
ATOM 573 C CA . PHE A 1 79 ? -0.969 -1.268 14.783 1.00 93.50 79 PHE A CA 1
ATOM 574 C C . PHE A 1 79 ? -1.425 -1.714 16.177 1.00 93.50 79 PHE A C 1
ATOM 576 O O . PHE A 1 79 ? -2.428 -1.208 16.670 1.00 93.50 79 PHE A O 1
ATOM 583 N N . GLU A 1 80 ? -0.662 -2.567 16.865 1.00 92.12 80 GLU A N 1
ATOM 584 C CA . GLU A 1 80 ? -0.891 -2.873 18.286 1.00 92.12 80 GLU A CA 1
ATOM 585 C C . GLU A 1 80 ? -0.684 -1.648 19.180 1.00 92.12 80 GLU A C 1
ATOM 587 O O . GLU A 1 80 ? -1.463 -1.415 20.105 1.00 92.12 80 GLU A O 1
ATOM 592 N N . ALA A 1 81 ? 0.340 -0.837 18.897 1.00 91.81 81 ALA A N 1
ATOM 593 C CA . ALA A 1 81 ? 0.568 0.412 19.613 1.00 91.81 81 ALA A CA 1
ATOM 594 C C . ALA A 1 81 ? -0.562 1.427 19.382 1.00 91.81 81 ALA A C 1
ATOM 596 O O . ALA A 1 81 ? -0.915 2.157 20.299 1.00 91.81 81 ALA A O 1
ATOM 597 N N . LEU A 1 82 ? -1.158 1.467 18.186 1.00 93.31 82 LEU A N 1
ATOM 598 C CA . LEU A 1 82 ? -2.353 2.279 17.930 1.00 93.31 82 LEU A CA 1
ATOM 599 C C . LEU A 1 82 ? -3.570 1.737 18.691 1.00 93.31 82 LEU A C 1
ATOM 601 O O . LEU A 1 82 ? -4.261 2.499 19.367 1.00 93.31 82 LEU A O 1
ATOM 605 N N . ALA A 1 83 ? -3.787 0.422 18.661 1.00 92.50 83 ALA A N 1
ATOM 606 C CA . ALA A 1 83 ? -4.896 -0.212 19.365 1.00 92.50 83 ALA A CA 1
ATOM 607 C C . ALA A 1 83 ? -4.819 -0.007 20.889 1.00 92.50 83 ALA A C 1
ATOM 609 O O . ALA A 1 83 ? -5.842 0.242 21.523 1.00 92.50 83 ALA A O 1
ATOM 610 N N . SER A 1 84 ? -3.619 -0.036 21.484 1.00 90.88 84 SER A N 1
ATOM 611 C CA . SER A 1 84 ? -3.432 0.220 22.923 1.00 90.88 84 SER A CA 1
ATOM 612 C C . SER A 1 84 ? -3.739 1.665 23.335 1.00 90.88 84 SER A C 1
ATOM 614 O O . SER A 1 84 ? -4.051 1.915 24.498 1.00 90.88 84 SER A O 1
ATOM 616 N N . LEU A 1 85 ? -3.724 2.600 22.381 1.00 90.19 85 LEU A N 1
ATOM 617 C CA . LEU A 1 85 ? -4.169 3.986 22.554 1.00 90.19 85 LEU A CA 1
ATOM 618 C C . LEU A 1 85 ? -5.675 4.169 22.298 1.00 90.19 85 LEU A C 1
ATOM 620 O O . LEU A 1 85 ? -6.167 5.294 22.321 1.00 90.19 85 LEU A O 1
ATOM 624 N N . GLY A 1 86 ? -6.410 3.085 22.034 1.00 91.00 86 GLY A N 1
ATOM 625 C CA . GLY A 1 86 ? -7.831 3.120 21.685 1.00 91.00 86 GLY A CA 1
ATOM 626 C C . GLY A 1 86 ? -8.108 3.385 20.202 1.00 91.00 86 GLY A C 1
ATOM 627 O O . GLY A 1 86 ? -9.269 3.521 19.823 1.00 91.00 86 GLY A O 1
ATOM 628 N N . ILE A 1 87 ? -7.074 3.431 19.356 1.00 93.44 87 ILE A N 1
ATOM 629 C CA . ILE A 1 87 ? -7.192 3.611 17.904 1.00 93.44 87 ILE A CA 1
ATOM 630 C C . ILE A 1 87 ? -7.263 2.223 17.258 1.00 93.44 87 ILE A C 1
ATOM 632 O O . ILE A 1 87 ? -6.276 1.709 16.734 1.00 93.44 87 ILE A O 1
ATOM 636 N N . ASP A 1 88 ? -8.438 1.599 17.342 1.00 94.25 88 ASP A N 1
ATOM 637 C CA . ASP A 1 88 ? -8.728 0.270 16.792 1.00 94.25 88 ASP A CA 1
ATOM 638 C C . ASP A 1 88 ? -9.897 0.338 15.798 1.00 94.25 88 ASP A C 1
ATOM 640 O O . ASP A 1 88 ? -11.065 0.399 16.191 1.00 94.25 88 ASP A O 1
ATOM 644 N N . LEU A 1 89 ? -9.583 0.326 14.497 1.00 93.38 89 LEU A N 1
ATOM 645 C CA . LEU A 1 89 ? -10.586 0.346 13.425 1.00 93.38 89 LEU A CA 1
ATOM 646 C C . LEU A 1 89 ? -11.568 -0.823 13.515 1.00 93.38 89 LEU A C 1
ATOM 648 O O . LEU A 1 89 ? -12.777 -0.625 13.421 1.00 93.38 89 LEU A O 1
ATOM 652 N N . ASP A 1 90 ? -11.056 -2.036 13.703 1.00 94.31 90 ASP A N 1
ATOM 653 C CA . ASP A 1 90 ? -11.882 -3.241 13.674 1.00 94.31 90 ASP A CA 1
ATOM 654 C C . ASP A 1 90 ? -12.753 -3.329 14.932 1.00 94.31 90 ASP A C 1
ATOM 656 O O . ASP A 1 90 ? -13.918 -3.729 14.864 1.00 94.31 90 ASP A O 1
ATOM 660 N N . GLY A 1 91 ? -12.223 -2.865 16.069 1.00 92.62 91 GLY A N 1
ATOM 661 C CA . GLY A 1 91 ? -12.991 -2.660 17.295 1.00 92.62 91 GLY A CA 1
ATOM 662 C C . GLY A 1 91 ? -14.115 -1.630 17.127 1.00 92.62 91 GLY A C 1
ATOM 663 O O . GLY A 1 91 ? -15.250 -1.898 17.518 1.00 92.62 91 GLY A O 1
ATOM 664 N N . ALA A 1 92 ? -13.848 -0.488 16.485 1.00 92.25 92 ALA A N 1
ATOM 665 C CA . ALA A 1 92 ? -14.849 0.557 16.225 1.00 92.25 92 ALA A CA 1
ATOM 666 C C . ALA A 1 92 ? -15.958 0.122 15.242 1.00 92.25 92 ALA A C 1
ATOM 668 O O . ALA A 1 92 ? -17.065 0.680 15.231 1.00 92.25 92 ALA A O 1
ATOM 669 N N . LEU A 1 93 ? -15.678 -0.885 14.413 1.00 93.12 93 LEU A N 1
ATOM 670 C CA . LEU A 1 93 ? -16.665 -1.538 13.557 1.00 93.12 93 LEU A CA 1
ATOM 671 C C . LEU A 1 93 ? -17.500 -2.595 14.289 1.00 93.12 93 LEU A C 1
ATOM 673 O O . LEU A 1 93 ? -18.528 -3.002 13.754 1.00 93.12 93 LEU A O 1
ATOM 677 N N . GLY A 1 94 ? -17.106 -2.989 15.503 1.00 93.50 94 GLY A N 1
ATOM 678 C CA . GLY A 1 94 ? -17.775 -4.037 16.268 1.00 93.50 94 GLY A CA 1
ATOM 679 C C . GLY A 1 94 ? -17.545 -5.435 15.696 1.00 93.50 94 GLY A C 1
ATOM 680 O O . GLY A 1 94 ? -18.413 -6.288 15.863 1.00 93.50 94 GLY A O 1
ATOM 681 N N . LEU A 1 95 ? -16.413 -5.660 15.013 1.00 94.44 95 LEU A N 1
ATOM 682 C CA . LEU A 1 95 ? -16.093 -6.965 14.435 1.00 94.44 95 LEU A CA 1
ATOM 683 C C . LEU A 1 95 ? -15.909 -8.022 15.524 1.00 94.44 95 LEU A C 1
ATOM 685 O O . LEU A 1 95 ? -15.232 -7.788 16.533 1.00 94.44 95 LEU A O 1
ATOM 689 N N . ASP A 1 96 ? -16.471 -9.207 15.291 1.00 94.94 96 ASP A N 1
ATOM 690 C CA . ASP A 1 96 ? -16.285 -10.336 16.196 1.00 94.94 96 ASP A CA 1
ATOM 691 C C . ASP A 1 96 ? -14.856 -10.919 16.103 1.00 94.94 96 ASP A C 1
ATOM 693 O O . ASP A 1 96 ? -14.054 -10.575 15.230 1.00 94.94 96 ASP A O 1
ATOM 697 N N . ALA A 1 97 ? -14.495 -11.822 17.020 1.00 95.12 97 ALA A N 1
ATOM 698 C CA . ALA A 1 97 ? -13.149 -12.401 17.049 1.00 95.12 97 ALA A CA 1
ATOM 699 C C . ALA A 1 97 ? -12.782 -13.157 15.756 1.00 95.12 97 ALA A C 1
ATOM 701 O O . ALA A 1 97 ? -11.611 -13.192 15.372 1.00 95.12 97 ALA A O 1
ATOM 702 N N . ARG A 1 98 ? -13.768 -13.752 15.075 1.00 96.31 98 ARG A N 1
ATOM 703 C CA . ARG A 1 98 ? -13.562 -14.490 13.828 1.00 96.31 98 ARG A CA 1
ATOM 704 C C . ARG A 1 98 ? -13.353 -13.530 12.662 1.00 96.31 98 ARG A C 1
ATOM 706 O O . ARG A 1 98 ? -12.441 -13.734 11.870 1.00 96.31 98 ARG A O 1
ATOM 713 N N . GLU A 1 99 ? -14.150 -12.477 12.572 1.00 95.25 99 GLU A N 1
ATOM 714 C CA . GLU A 1 99 ? -14.031 -11.427 11.565 1.00 95.25 99 GLU A CA 1
ATOM 715 C C . GLU A 1 99 ? -12.710 -10.670 11.697 1.00 95.25 99 GLU A C 1
ATOM 717 O O . GLU A 1 99 ? -12.059 -10.393 10.688 1.00 95.25 99 GLU A O 1
ATOM 722 N N . ARG A 1 100 ? -12.262 -10.404 12.930 1.00 94.88 100 ARG A N 1
ATOM 723 C CA . ARG A 1 100 ? -10.940 -9.822 13.199 1.00 94.88 100 ARG A CA 1
ATOM 724 C C . ARG A 1 100 ? -9.809 -10.748 12.757 1.00 94.88 100 ARG A C 1
ATOM 726 O O . ARG A 1 100 ? -8.867 -10.290 12.112 1.00 94.88 100 ARG A O 1
ATOM 733 N N . ALA A 1 101 ? -9.909 -12.045 13.052 1.00 95.69 101 ALA A N 1
ATOM 734 C CA . ALA A 1 101 ? -8.925 -13.030 12.604 1.00 95.69 101 ALA A CA 1
ATOM 735 C C . ALA A 1 101 ? -8.882 -13.141 11.070 1.00 95.69 101 ALA A C 1
ATOM 737 O O . ALA A 1 101 ? -7.800 -13.155 10.481 1.00 95.69 101 ALA A O 1
ATOM 738 N N . ASP A 1 102 ? -10.047 -13.147 10.417 1.00 95.00 102 ASP A N 1
ATOM 739 C CA . ASP A 1 102 ? -10.158 -13.104 8.959 1.00 95.00 102 ASP A CA 1
ATOM 740 C C . ASP A 1 102 ? -9.504 -11.829 8.395 1.00 95.00 102 ASP A C 1
ATOM 742 O O . ASP A 1 102 ? -8.701 -11.908 7.465 1.00 95.00 102 ASP A O 1
ATOM 746 N N . SER A 1 103 ? -9.816 -10.656 8.959 1.00 95.44 103 SER A N 1
ATOM 747 C CA . SER A 1 103 ? -9.253 -9.362 8.543 1.00 95.44 103 SER A CA 1
ATOM 748 C C . SER A 1 103 ? -7.724 -9.365 8.619 1.00 95.44 103 SER A C 1
ATOM 750 O O . SER A 1 103 ? -7.045 -9.001 7.652 1.00 95.44 103 SER A O 1
ATOM 752 N N . ALA A 1 104 ? -7.166 -9.872 9.722 1.00 94.81 104 ALA A N 1
ATOM 753 C CA . ALA A 1 104 ? -5.727 -10.019 9.902 1.00 94.81 104 ALA A CA 1
ATOM 754 C C . ALA A 1 104 ? -5.113 -10.978 8.865 1.00 94.81 104 ALA A C 1
ATOM 756 O O . ALA A 1 104 ? -4.118 -10.635 8.224 1.00 94.81 104 ALA A O 1
ATOM 757 N N . ALA A 1 105 ? -5.735 -12.138 8.624 1.00 96.62 105 ALA A N 1
ATOM 758 C CA . ALA A 1 105 ? -5.253 -13.116 7.648 1.00 96.62 105 ALA A CA 1
ATOM 759 C C . ALA A 1 105 ? -5.220 -12.548 6.217 1.00 96.62 105 ALA A C 1
ATOM 761 O O . ALA A 1 105 ? -4.231 -12.711 5.496 1.00 96.62 105 ALA A O 1
ATOM 762 N N . TYR A 1 106 ? -6.272 -11.834 5.807 1.00 97.19 106 TYR A N 1
ATOM 763 C CA . TYR A 1 106 ? -6.309 -11.171 4.503 1.00 97.19 106 TYR A CA 1
ATOM 764 C C . TYR A 1 106 ? -5.346 -9.977 4.423 1.00 97.19 106 TYR A C 1
ATOM 766 O O . TYR A 1 106 ? -4.766 -9.740 3.365 1.00 97.19 106 TYR A O 1
ATOM 774 N N . THR A 1 107 ? -5.105 -9.263 5.523 1.00 96.12 107 THR A N 1
ATOM 775 C CA . THR A 1 107 ? -4.114 -8.174 5.579 1.00 96.12 107 THR A CA 1
ATOM 776 C C . THR A 1 107 ? -2.692 -8.707 5.375 1.00 96.12 107 THR A C 1
ATOM 778 O O . THR A 1 107 ? -1.905 -8.129 4.613 1.00 96.12 107 THR A O 1
ATOM 781 N N . SER A 1 108 ? -2.372 -9.856 5.980 1.00 95.25 108 SER A N 1
ATOM 782 C CA . SER A 1 108 ? -1.126 -10.579 5.711 1.00 95.25 108 SER A CA 1
ATOM 783 C C . SER A 1 108 ? -1.053 -11.045 4.259 1.00 95.25 108 SER A C 1
ATOM 785 O O . SER A 1 108 ? -0.025 -10.845 3.620 1.00 95.25 108 SER A O 1
ATOM 787 N N . LEU A 1 109 ? -2.143 -11.579 3.690 1.00 96.56 109 LEU A N 1
ATOM 788 C CA . LEU A 1 109 ? -2.186 -11.975 2.277 1.00 96.56 109 LEU A CA 1
ATOM 789 C C . LEU A 1 109 ? -1.884 -10.795 1.341 1.00 96.56 109 LEU A C 1
ATOM 791 O O . LEU A 1 109 ? -1.075 -10.942 0.426 1.00 96.56 109 LEU A O 1
ATOM 795 N N . VAL A 1 110 ? -2.507 -9.636 1.574 1.00 95.56 110 VAL A N 1
ATOM 796 C CA . VAL A 1 110 ? -2.273 -8.402 0.807 1.00 95.56 110 VAL A CA 1
ATOM 797 C C . VAL A 1 110 ? -0.791 -8.035 0.842 1.00 95.56 110 VAL A C 1
ATOM 799 O O . VAL A 1 110 ? -0.167 -7.886 -0.210 1.00 95.56 110 VAL A O 1
ATOM 802 N N . SER A 1 111 ? -0.212 -7.951 2.040 1.00 91.31 111 SER A N 1
ATOM 803 C CA . SER A 1 111 ? 1.184 -7.543 2.218 1.00 91.31 111 SER A CA 1
ATOM 804 C C . SER A 1 111 ? 2.153 -8.572 1.624 1.00 91.31 111 SER A C 1
ATOM 806 O O . SER A 1 111 ? 3.040 -8.214 0.855 1.00 91.31 111 SER A O 1
ATOM 808 N N . ASP A 1 112 ? 1.956 -9.863 1.880 1.00 93.31 112 ASP A N 1
ATOM 809 C CA . ASP A 1 112 ? 2.884 -10.918 1.458 1.00 93.31 112 ASP A CA 1
ATOM 810 C C . ASP A 1 112 ? 2.774 -11.293 -0.024 1.00 93.31 112 ASP A C 1
ATOM 812 O O . ASP A 1 112 ? 3.699 -11.891 -0.581 1.00 93.31 112 ASP A O 1
ATOM 816 N N . ALA A 1 113 ? 1.648 -11.006 -0.680 1.00 95.69 113 ALA A N 1
ATOM 817 C CA . ALA A 1 113 ? 1.452 -11.311 -2.095 1.00 95.69 113 ALA A CA 1
ATOM 818 C C . ALA A 1 113 ? 1.637 -10.089 -2.998 1.00 95.69 113 ALA A C 1
ATOM 820 O O . ALA A 1 113 ? 2.316 -10.192 -4.022 1.00 95.69 113 ALA A O 1
ATOM 821 N N . LEU A 1 114 ? 1.060 -8.938 -2.638 1.00 96.12 114 LEU A N 1
ATOM 822 C CA . LEU A 1 114 ? 1.072 -7.755 -3.502 1.00 96.12 114 LEU A CA 1
ATOM 823 C C . LEU A 1 114 ? 2.365 -6.948 -3.361 1.00 96.12 114 LEU A C 1
ATOM 825 O O . LEU A 1 114 ? 2.872 -6.457 -4.372 1.00 96.12 114 LEU A O 1
ATOM 829 N N . GLN A 1 115 ? 2.947 -6.853 -2.157 1.00 93.94 115 GLN A N 1
ATOM 830 C CA . GLN A 1 115 ? 4.196 -6.108 -1.954 1.00 93.94 115 GLN A CA 1
ATOM 831 C C . GLN A 1 115 ? 5.340 -6.656 -2.821 1.00 93.94 115 GLN A C 1
ATOM 833 O O . GLN A 1 115 ? 5.967 -5.861 -3.524 1.00 93.94 115 GLN A O 1
ATOM 838 N N . PRO A 1 116 ? 5.627 -7.976 -2.858 1.00 95.12 116 PRO A N 1
ATOM 839 C CA . PRO A 1 116 ? 6.731 -8.485 -3.667 1.00 95.12 116 PRO A CA 1
ATOM 840 C C . PRO A 1 116 ? 6.522 -8.252 -5.165 1.00 95.12 116 PRO A C 1
ATOM 842 O O . PRO A 1 116 ? 7.465 -7.879 -5.861 1.00 95.12 116 PRO A O 1
ATOM 845 N N . ALA A 1 117 ? 5.293 -8.423 -5.659 1.00 96.25 117 ALA A N 1
ATOM 846 C CA . ALA A 1 117 ? 4.967 -8.191 -7.064 1.00 96.25 117 ALA A CA 1
ATOM 847 C C . ALA A 1 117 ? 5.128 -6.718 -7.457 1.00 96.25 117 ALA A C 1
ATOM 849 O O . ALA A 1 117 ? 5.678 -6.417 -8.517 1.00 96.25 117 ALA A O 1
ATOM 850 N N . LEU A 1 118 ? 4.704 -5.797 -6.589 1.00 95.19 118 LEU A N 1
ATOM 851 C CA . LEU A 1 118 ? 4.878 -4.366 -6.809 1.00 95.19 118 LEU A CA 1
ATOM 852 C C . LEU A 1 118 ? 6.356 -3.956 -6.747 1.00 95.19 118 LEU A C 1
ATOM 854 O O . LEU A 1 118 ? 6.813 -3.184 -7.586 1.00 95.19 118 LEU A O 1
ATOM 858 N N . LEU A 1 119 ? 7.128 -4.506 -5.805 1.00 94.81 119 LEU A N 1
ATOM 859 C CA . LEU A 1 119 ? 8.569 -4.265 -5.717 1.00 94.81 119 LEU A CA 1
ATOM 860 C C . LEU A 1 119 ? 9.307 -4.748 -6.970 1.00 94.81 119 LEU A C 1
ATOM 862 O O . LEU A 1 119 ? 10.157 -4.020 -7.482 1.00 94.81 119 LEU A O 1
ATOM 866 N N . HIS A 1 120 ? 8.957 -5.929 -7.491 1.00 95.56 120 HIS A N 1
ATOM 867 C CA . HIS A 1 120 ? 9.451 -6.409 -8.785 1.00 95.56 120 HIS A CA 1
ATOM 868 C C . HIS A 1 120 ? 9.129 -5.422 -9.900 1.00 95.56 120 HIS A C 1
ATOM 870 O O . HIS A 1 120 ? 10.039 -4.956 -10.585 1.00 95.56 120 HIS A O 1
ATOM 876 N N . ALA A 1 121 ? 7.852 -5.056 -10.031 1.00 95.44 121 ALA A N 1
ATOM 877 C CA . ALA A 1 121 ? 7.388 -4.161 -11.081 1.00 95.44 121 ALA A CA 1
ATOM 878 C C . ALA A 1 121 ? 8.054 -2.779 -11.013 1.00 95.44 121 ALA A C 1
ATOM 880 O O . ALA A 1 121 ? 8.384 -2.228 -12.051 1.00 95.44 121 ALA A O 1
ATOM 881 N N . MET A 1 122 ? 8.276 -2.211 -9.827 1.00 94.38 122 MET A N 1
ATOM 882 C CA . MET A 1 122 ? 8.852 -0.870 -9.692 1.00 94.38 122 MET A CA 1
ATOM 883 C C . MET A 1 122 ? 10.383 -0.851 -9.776 1.00 94.38 122 MET A C 1
ATOM 885 O O . MET A 1 122 ? 10.947 0.092 -10.331 1.00 94.38 122 MET A O 1
ATOM 889 N N . TRP A 1 123 ? 11.068 -1.832 -9.184 1.00 94.88 123 TRP A N 1
ATOM 890 C CA . TRP A 1 123 ? 12.520 -1.766 -8.976 1.00 94.88 123 TRP A CA 1
ATOM 891 C C . TRP A 1 123 ? 13.323 -2.716 -9.851 1.00 94.88 123 TRP A C 1
ATOM 893 O O . TRP A 1 123 ? 14.472 -2.400 -10.157 1.00 94.88 123 TRP A O 1
ATOM 903 N N . LEU A 1 124 ? 12.780 -3.881 -10.204 1.00 94.88 124 LEU A N 1
ATOM 904 C CA . LEU A 1 124 ? 13.536 -4.928 -10.900 1.00 94.88 124 LEU A CA 1
ATOM 905 C C . LEU A 1 124 ? 13.188 -5.023 -12.385 1.00 94.88 124 LEU A C 1
ATOM 907 O O . LEU A 1 124 ? 14.034 -5.434 -13.175 1.00 94.88 124 LEU A O 1
ATOM 911 N N . ASP A 1 125 ? 11.990 -4.591 -12.775 1.00 95.19 125 ASP A N 1
ATOM 912 C CA . ASP A 1 125 ? 11.654 -4.391 -14.178 1.00 95.19 125 ASP A CA 1
ATOM 913 C C . ASP A 1 125 ? 12.362 -3.139 -14.727 1.00 95.19 125 ASP A C 1
ATOM 915 O O . ASP A 1 125 ? 12.177 -2.021 -14.239 1.00 95.19 125 ASP A O 1
ATOM 919 N N . GLN A 1 126 ? 13.219 -3.339 -15.730 1.00 94.62 126 GLN A N 1
ATOM 920 C CA . GLN A 1 126 ? 14.106 -2.296 -16.244 1.00 94.62 126 GLN A CA 1
ATOM 921 C C . GLN A 1 126 ? 13.365 -1.082 -16.835 1.00 94.62 126 GLN A C 1
ATOM 923 O O . GLN A 1 126 ? 13.703 0.038 -16.435 1.00 94.62 126 GLN A O 1
ATOM 928 N N . PRO A 1 127 ? 12.377 -1.232 -17.748 1.00 95.44 127 PRO A N 1
ATOM 929 C CA . PRO A 1 127 ? 11.696 -0.067 -18.310 1.00 95.44 127 PRO A CA 1
ATOM 930 C C . PRO A 1 127 ? 10.930 0.715 -17.238 1.00 95.44 127 PRO A C 1
ATOM 932 O O . PRO A 1 127 ? 10.984 1.946 -17.231 1.00 95.44 127 PRO A O 1
ATOM 935 N N . ASN A 1 128 ? 10.300 0.028 -16.283 1.00 95.81 128 ASN A N 1
ATOM 936 C CA . ASN A 1 128 ? 9.645 0.674 -15.148 1.00 95.81 128 ASN A CA 1
ATOM 937 C C . ASN A 1 128 ? 10.630 1.433 -14.248 1.00 95.81 128 ASN A C 1
ATOM 939 O O . ASN A 1 128 ? 10.377 2.582 -13.866 1.00 95.81 128 ASN A O 1
ATOM 943 N N . TYR A 1 129 ? 11.772 0.815 -13.937 1.00 95.88 129 TYR A N 1
ATOM 944 C CA . TYR A 1 129 ? 12.795 1.418 -13.095 1.00 95.88 129 TYR A CA 1
ATOM 945 C C . TYR A 1 129 ? 13.388 2.679 -13.725 1.00 95.88 129 TYR A C 1
ATOM 947 O O . TYR A 1 129 ? 13.487 3.710 -13.060 1.00 95.88 129 TYR A O 1
ATOM 955 N N . GLU A 1 130 ? 13.776 2.620 -14.999 1.00 95.25 130 GLU A N 1
ATOM 956 C CA . GLU A 1 130 ? 14.457 3.725 -15.675 1.00 95.25 130 GLU A CA 1
ATOM 957 C C . GLU A 1 130 ? 13.537 4.914 -15.954 1.00 95.25 130 GLU A C 1
ATOM 959 O O . GLU A 1 130 ? 13.966 6.058 -15.789 1.00 95.25 130 GLU A O 1
ATOM 964 N N . GLN A 1 131 ? 12.292 4.654 -16.360 1.00 94.06 131 GLN A N 1
ATOM 965 C CA . GLN A 1 131 ? 11.378 5.698 -16.828 1.00 94.06 131 GLN A CA 1
ATOM 966 C C . GLN A 1 131 ? 10.557 6.329 -15.702 1.00 94.06 131 GLN A C 1
ATOM 968 O O . GLN A 1 131 ? 10.231 7.511 -15.785 1.00 94.06 131 GLN A O 1
ATOM 973 N N . VAL A 1 132 ? 10.237 5.574 -14.644 1.00 93.81 132 VAL A N 1
ATOM 974 C CA . VAL A 1 132 ? 9.320 6.032 -13.587 1.00 93.81 132 VAL A CA 1
ATOM 975 C C . VAL A 1 132 ? 9.993 6.021 -12.226 1.00 93.81 132 VAL A C 1
ATOM 977 O O . VAL A 1 132 ? 10.174 7.075 -11.619 1.00 93.81 132 VAL A O 1
ATOM 980 N N . THR A 1 133 ? 10.397 4.853 -11.730 1.00 92.88 133 THR A N 1
ATOM 981 C CA . THR A 1 133 ? 10.811 4.711 -10.327 1.00 92.88 133 THR A CA 1
ATOM 982 C C . THR A 1 133 ? 12.064 5.525 -10.023 1.00 92.88 133 THR A C 1
ATOM 984 O O . THR A 1 133 ? 12.058 6.377 -9.134 1.00 92.88 133 THR A O 1
ATOM 987 N N . ARG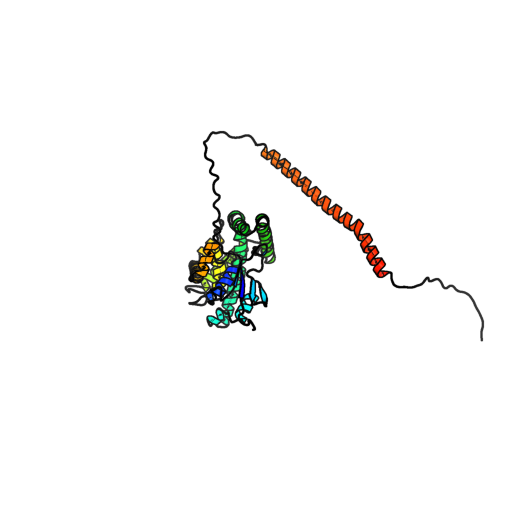 A 1 134 ? 13.149 5.328 -10.777 1.00 93.31 134 ARG A N 1
ATOM 988 C CA . ARG A 1 134 ? 14.408 6.044 -10.558 1.00 93.31 134 ARG A CA 1
ATOM 989 C C . ARG A 1 134 ? 14.241 7.568 -10.594 1.00 93.31 134 ARG A C 1
ATOM 991 O O . ARG A 1 134 ? 14.685 8.180 -9.625 1.00 93.31 134 ARG A O 1
ATOM 998 N N . PRO A 1 135 ? 13.647 8.208 -11.623 1.00 92.50 135 PRO A N 1
ATOM 999 C CA . PRO A 1 135 ? 13.524 9.666 -11.648 1.00 92.50 135 PRO A CA 1
ATOM 1000 C C . PRO A 1 135 ? 12.636 10.198 -10.519 1.00 92.50 135 PRO A C 1
ATOM 1002 O O . PRO A 1 135 ? 12.999 11.183 -9.878 1.00 92.50 135 PRO A O 1
ATOM 1005 N N . VAL A 1 136 ? 11.530 9.515 -10.211 1.00 90.38 136 VAL A N 1
ATOM 1006 C CA . VAL A 1 136 ? 10.607 9.917 -9.143 1.00 90.38 136 VAL A CA 1
ATOM 1007 C C . VAL A 1 136 ? 11.287 9.852 -7.768 1.00 90.38 136 VAL A C 1
ATOM 1009 O O . VAL A 1 136 ? 11.188 10.796 -6.983 1.00 90.38 136 VAL A O 1
ATOM 1012 N N . TYR A 1 137 ? 12.024 8.782 -7.460 1.00 88.69 137 TYR A N 1
ATOM 1013 C CA . TYR A 1 137 ? 12.762 8.678 -6.194 1.00 88.69 137 TYR A CA 1
ATOM 1014 C C . TYR A 1 137 ? 14.010 9.577 -6.160 1.00 88.69 137 TYR A C 1
ATOM 1016 O O . TYR A 1 137 ? 14.315 10.154 -5.117 1.00 88.69 137 TYR A O 1
ATOM 1024 N N . ALA A 1 138 ? 14.715 9.749 -7.284 1.00 89.69 138 ALA A N 1
ATOM 1025 C CA . ALA A 1 138 ? 15.881 10.630 -7.379 1.00 89.69 138 ALA A CA 1
ATOM 1026 C C . ALA A 1 138 ? 15.521 12.103 -7.144 1.00 89.69 138 ALA A C 1
ATOM 1028 O O . ALA A 1 138 ? 16.289 12.807 -6.495 1.00 89.69 138 ALA A O 1
ATOM 1029 N N . ALA A 1 139 ? 14.356 12.556 -7.620 1.00 88.19 139 ALA A N 1
ATOM 1030 C CA . ALA A 1 139 ? 13.889 13.934 -7.457 1.00 88.19 139 ALA A CA 1
ATOM 1031 C C . ALA A 1 139 ? 13.674 14.347 -5.989 1.00 88.19 139 ALA A C 1
ATOM 1033 O O . ALA A 1 139 ? 13.682 15.533 -5.678 1.00 88.19 139 ALA A O 1
ATOM 1034 N N . ARG A 1 140 ? 13.505 13.377 -5.080 1.00 84.25 140 ARG A N 1
ATOM 1035 C CA . ARG A 1 140 ? 13.321 13.616 -3.637 1.00 84.25 140 ARG A CA 1
ATOM 1036 C C . ARG A 1 140 ? 14.631 13.647 -2.851 1.00 84.25 140 ARG A C 1
ATOM 1038 O O . ARG A 1 140 ? 14.622 13.891 -1.649 1.00 84.25 140 ARG A O 1
ATOM 1045 N N . LEU A 1 141 ? 15.756 13.366 -3.502 1.00 85.12 141 LEU A N 1
ATOM 1046 C CA . LEU A 1 141 ? 17.071 13.312 -2.876 1.00 85.12 141 LEU A CA 1
ATOM 1047 C C . LEU A 1 141 ? 17.917 14.509 -3.325 1.00 85.12 141 LEU A C 1
ATOM 1049 O O . LEU A 1 141 ? 17.935 14.829 -4.514 1.00 85.12 141 LEU A O 1
ATOM 1053 N N . PRO A 1 142 ? 18.679 15.147 -2.420 1.00 86.19 142 PRO A N 1
ATOM 1054 C CA . PRO A 1 142 ? 19.631 16.169 -2.826 1.00 86.19 142 PRO A CA 1
ATOM 1055 C C . PRO A 1 142 ? 20.763 15.539 -3.643 1.00 86.19 142 PRO A C 1
ATOM 1057 O O . PRO A 1 142 ? 21.124 14.372 -3.458 1.00 86.19 142 PRO A O 1
ATOM 1060 N N . PHE A 1 143 ? 21.371 16.318 -4.531 1.00 83.75 143 PHE A N 1
ATOM 1061 C CA . PHE A 1 143 ? 22.649 15.932 -5.120 1.00 83.75 143 PHE A CA 1
ATOM 1062 C C . PHE A 1 143 ? 23.717 15.850 -4.006 1.00 83.75 143 PHE A C 1
ATOM 1064 O O . PHE A 1 143 ? 23.758 16.746 -3.163 1.00 83.75 143 PHE A O 1
ATOM 1071 N N . PRO A 1 144 ? 24.575 14.810 -3.959 1.00 85.69 144 PRO A N 1
ATOM 1072 C CA . PRO A 1 144 ? 24.750 13.733 -4.942 1.00 85.69 144 PRO A CA 1
ATOM 1073 C C . PRO A 1 144 ? 23.929 12.459 -4.666 1.00 85.69 144 PRO A C 1
ATOM 1075 O O . PRO A 1 144 ? 23.989 11.512 -5.453 1.00 85.69 144 PRO A O 1
ATOM 1078 N N . LEU A 1 145 ? 23.160 12.404 -3.573 1.00 85.62 145 LEU A N 1
ATOM 1079 C CA . LEU A 1 145 ? 22.370 11.225 -3.194 1.00 85.62 145 LEU A CA 1
ATOM 1080 C C . LEU A 1 145 ? 21.346 10.825 -4.263 1.00 85.62 145 LEU A C 1
ATOM 1082 O O . LEU A 1 145 ? 21.070 9.637 -4.400 1.00 85.62 145 LEU A O 1
ATOM 1086 N N . SER A 1 146 ? 20.837 11.760 -5.066 1.00 87.00 146 SER A N 1
ATOM 1087 C CA . SER A 1 146 ? 19.948 11.461 -6.202 1.00 87.00 146 SER A CA 1
ATOM 1088 C C . SER A 1 146 ? 20.566 10.526 -7.253 1.00 87.00 146 SER A C 1
ATOM 1090 O O . SER A 1 146 ? 19.839 9.794 -7.925 1.00 87.00 146 SER A O 1
ATOM 1092 N N . LEU A 1 147 ? 21.899 10.490 -7.373 1.00 86.06 147 LEU A N 1
ATOM 1093 C CA . LEU A 1 147 ? 22.605 9.607 -8.308 1.00 86.06 147 LEU A CA 1
ATOM 1094 C C . LEU A 1 147 ? 22.770 8.180 -7.771 1.00 86.06 147 LEU A C 1
ATOM 1096 O O . LEU A 1 147 ? 22.765 7.225 -8.546 1.00 86.06 147 LEU A O 1
ATOM 1100 N N . TYR A 1 148 ? 22.931 8.038 -6.454 1.00 87.06 148 TYR A N 1
ATOM 1101 C CA . TYR A 1 148 ? 23.299 6.778 -5.803 1.00 87.06 148 TYR A CA 1
ATOM 1102 C C . TYR A 1 148 ? 22.131 6.103 -5.067 1.00 87.06 148 TYR A C 1
ATOM 1104 O O . TYR A 1 148 ? 22.011 4.879 -5.080 1.00 87.06 148 TYR A O 1
ATOM 1112 N N . GLY A 1 149 ? 21.243 6.883 -4.451 1.00 87.50 149 GLY A N 1
ATOM 1113 C CA 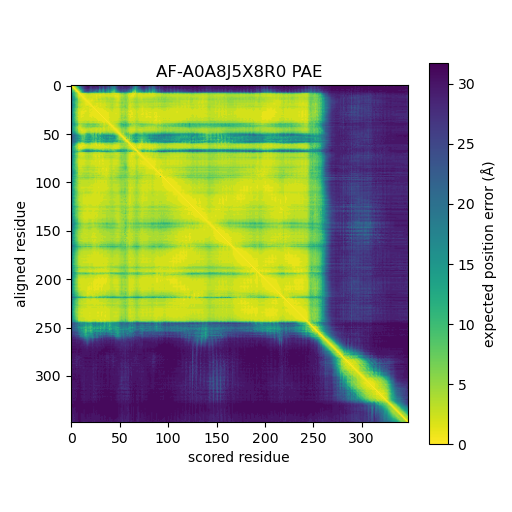. GLY A 1 149 ? 20.158 6.405 -3.591 1.00 87.50 149 GLY A CA 1
ATOM 1114 C C . GLY A 1 149 ? 19.212 5.412 -4.274 1.00 87.50 149 GLY A C 1
ATOM 1115 O O . GLY A 1 149 ? 19.006 4.321 -3.731 1.00 87.50 149 GLY A O 1
ATOM 1116 N N . PRO A 1 150 ? 18.681 5.702 -5.479 1.00 90.19 150 PRO A N 1
ATOM 1117 C CA . PRO A 1 150 ? 17.838 4.749 -6.200 1.00 90.19 150 PRO A CA 1
ATOM 1118 C C . PRO A 1 150 ? 18.572 3.453 -6.567 1.00 90.19 150 PRO A C 1
ATOM 1120 O O . PRO A 1 150 ? 17.979 2.379 -6.518 1.00 90.19 150 PRO A O 1
ATOM 1123 N N . TRP A 1 151 ? 19.862 3.519 -6.904 1.00 90.56 151 TRP A N 1
ATOM 1124 C CA . TRP A 1 151 ? 20.660 2.324 -7.198 1.00 90.56 151 TRP A CA 1
ATOM 1125 C C . TRP A 1 151 ? 20.870 1.468 -5.943 1.00 90.56 151 TRP A C 1
ATOM 1127 O O . TRP A 1 151 ? 20.677 0.252 -5.962 1.00 90.56 151 TRP A O 1
ATOM 1137 N N . GLN A 1 152 ? 21.203 2.100 -4.816 1.00 90.19 152 GLN A N 1
ATOM 1138 C CA . GLN A 1 152 ? 21.357 1.407 -3.537 1.00 90.19 152 GLN A CA 1
ATOM 1139 C C . GLN A 1 152 ? 20.042 0.744 -3.104 1.00 90.19 152 GLN A C 1
ATOM 1141 O O . GLN A 1 152 ? 20.040 -0.393 -2.632 1.00 90.19 152 GLN A O 1
ATOM 1146 N N . THR A 1 153 ? 18.925 1.444 -3.291 1.00 89.62 153 THR A N 1
ATOM 1147 C CA . THR A 1 153 ? 17.586 0.944 -2.972 1.00 89.62 153 THR A CA 1
ATOM 1148 C C . THR A 1 153 ? 17.222 -0.259 -3.835 1.00 89.62 153 THR A C 1
ATOM 1150 O O . THR A 1 153 ? 16.801 -1.274 -3.289 1.00 89.62 153 THR A O 1
ATOM 1153 N N . GLN A 1 154 ? 17.467 -0.202 -5.147 1.00 92.75 154 GLN A N 1
ATOM 1154 C CA . GLN A 1 154 ? 17.239 -1.329 -6.055 1.00 92.75 154 GLN A CA 1
ATOM 1155 C C . GLN A 1 154 ? 17.965 -2.596 -5.576 1.00 92.75 154 GLN A C 1
ATOM 1157 O O . GLN A 1 154 ? 17.375 -3.674 -5.508 1.00 92.75 154 GLN A O 1
ATOM 1162 N N . ARG A 1 155 ? 19.230 -2.465 -5.151 1.00 92.12 155 ARG A N 1
ATOM 1163 C CA . ARG A 1 155 ? 20.003 -3.593 -4.605 1.00 92.12 155 ARG A CA 1
ATOM 1164 C C . ARG A 1 155 ? 19.430 -4.136 -3.297 1.00 92.12 155 ARG A C 1
ATOM 1166 O O . ARG A 1 155 ? 19.450 -5.346 -3.087 1.00 92.12 155 ARG A O 1
ATOM 1173 N N . ARG A 1 156 ? 18.925 -3.263 -2.420 1.00 91.75 156 ARG A N 1
ATOM 1174 C CA . ARG A 1 156 ? 18.259 -3.672 -1.172 1.00 91.75 156 ARG A CA 1
ATOM 1175 C C . ARG A 1 156 ? 16.954 -4.410 -1.450 1.00 91.75 156 ARG A C 1
ATOM 1177 O O . ARG A 1 156 ? 16.712 -5.431 -0.818 1.00 91.75 156 ARG A O 1
ATOM 1184 N N . VAL A 1 157 ? 16.164 -3.938 -2.412 1.00 92.44 157 VAL A N 1
ATOM 1185 C CA . VAL A 1 157 ? 14.926 -4.600 -2.846 1.00 92.44 157 VAL A CA 1
ATOM 1186 C C . VAL A 1 157 ? 15.229 -5.981 -3.424 1.00 92.44 157 VAL A C 1
ATOM 1188 O O . VAL A 1 157 ? 14.613 -6.959 -3.008 1.00 92.44 157 VAL A O 1
ATOM 1191 N N . PHE A 1 158 ? 16.235 -6.095 -4.294 1.00 93.25 158 PHE A N 1
ATOM 1192 C CA . PHE A 1 158 ? 16.676 -7.392 -4.810 1.00 93.25 158 PHE A CA 1
ATOM 1193 C C . PHE A 1 158 ? 17.080 -8.355 -3.681 1.00 93.25 158 PHE A C 1
ATOM 1195 O O . PHE A 1 158 ? 16.608 -9.488 -3.630 1.00 93.25 158 PHE A O 1
ATOM 1202 N N . ALA A 1 159 ? 17.906 -7.895 -2.734 1.00 92.31 159 ALA A N 1
ATOM 1203 C CA . ALA A 1 159 ? 18.331 -8.711 -1.598 1.00 92.31 159 ALA A CA 1
ATOM 1204 C C . ALA A 1 159 ? 17.159 -9.118 -0.686 1.00 92.31 159 ALA A C 1
ATOM 1206 O O . ALA A 1 159 ? 17.130 -10.246 -0.196 1.00 92.31 159 ALA A O 1
ATOM 1207 N N . LEU A 1 160 ? 16.187 -8.226 -0.469 1.00 91.19 160 LEU A N 1
ATOM 1208 C CA . LEU A 1 160 ? 14.974 -8.505 0.301 1.00 91.19 160 LEU A CA 1
ATOM 12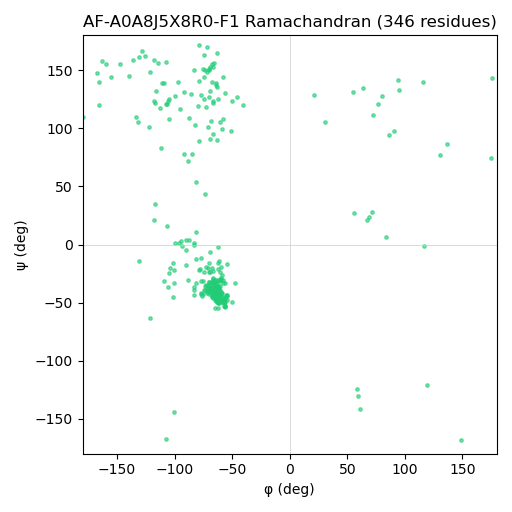09 C C . LEU A 1 160 ? 14.145 -9.617 -0.355 1.00 91.19 160 LEU A C 1
ATOM 1211 O O . LEU A 1 160 ? 13.769 -10.577 0.314 1.00 91.19 160 LEU A O 1
ATOM 1215 N N . LEU A 1 161 ? 13.893 -9.509 -1.660 1.00 92.81 161 LEU A N 1
ATOM 1216 C CA . LEU A 1 161 ? 13.110 -10.490 -2.412 1.00 92.81 161 LEU A CA 1
ATOM 1217 C C . LEU A 1 161 ? 13.821 -11.843 -2.494 1.00 92.81 161 LEU A C 1
ATOM 1219 O O . LEU A 1 161 ? 13.185 -12.876 -2.302 1.00 92.81 161 LEU A O 1
ATOM 1223 N N . ALA A 1 162 ? 15.143 -11.842 -2.679 1.00 92.62 162 ALA A N 1
ATOM 1224 C CA . ALA A 1 162 ? 15.948 -13.059 -2.644 1.00 92.62 162 ALA A CA 1
ATOM 1225 C C . ALA A 1 162 ? 15.869 -13.769 -1.283 1.00 92.62 162 ALA A C 1
ATOM 1227 O O . ALA A 1 162 ? 15.644 -14.975 -1.240 1.00 92.62 162 ALA A O 1
ATOM 1228 N N . ARG A 1 163 ? 15.969 -13.031 -0.168 1.00 92.19 163 ARG A N 1
ATOM 1229 C CA . ARG A 1 163 ? 15.832 -13.593 1.192 1.00 92.19 163 ARG A CA 1
ATOM 1230 C C . ARG A 1 163 ? 14.450 -14.182 1.467 1.00 92.19 163 ARG A C 1
ATOM 1232 O O . ARG A 1 163 ? 14.343 -15.120 2.243 1.00 92.19 163 ARG A O 1
ATOM 1239 N N . ARG A 1 164 ? 13.405 -13.640 0.837 1.00 88.94 164 ARG A N 1
ATOM 1240 C CA . ARG A 1 164 ? 12.028 -14.148 0.938 1.00 88.94 164 ARG A CA 1
ATOM 1241 C C . ARG A 1 164 ? 11.739 -15.316 -0.012 1.00 88.94 164 ARG A C 1
ATOM 1243 O O . ARG A 1 164 ? 10.605 -15.775 -0.053 1.00 88.94 164 ARG A O 1
ATOM 1250 N N . GLY A 1 165 ? 12.720 -15.768 -0.800 1.00 90.50 165 GLY A N 1
ATOM 1251 C CA . GLY A 1 165 ? 12.506 -16.797 -1.823 1.00 90.50 165 GLY A CA 1
ATOM 1252 C C . GLY A 1 165 ? 11.606 -16.332 -2.973 1.00 90.50 165 GLY A C 1
ATOM 1253 O O . GLY A 1 165 ? 11.027 -17.153 -3.665 1.00 90.50 165 GLY A O 1
ATOM 1254 N N . LEU A 1 166 ? 11.475 -15.018 -3.179 1.00 90.38 166 LEU A N 1
ATOM 1255 C CA . LEU A 1 166 ? 10.605 -14.397 -4.182 1.00 90.38 166 LEU A CA 1
ATOM 1256 C C . LEU A 1 166 ? 11.426 -13.610 -5.209 1.00 90.38 166 LEU A C 1
ATOM 1258 O O . LEU A 1 166 ? 11.007 -12.554 -5.673 1.00 90.38 166 LEU A O 1
ATOM 1262 N N . ALA A 1 167 ? 12.623 -14.091 -5.555 1.00 85.69 167 ALA A N 1
ATOM 1263 C CA . ALA A 1 167 ? 13.468 -13.463 -6.574 1.00 85.69 167 ALA A CA 1
ATOM 1264 C C . ALA A 1 167 ? 12.914 -13.638 -7.999 1.00 85.69 167 ALA A C 1
ATOM 1266 O O . ALA A 1 167 ? 13.282 -12.877 -8.890 1.00 85.69 167 ALA A O 1
ATOM 1267 N N . SER A 1 168 ? 12.035 -14.620 -8.218 1.00 92.19 168 SER A N 1
ATOM 1268 C CA . SER A 1 168 ? 11.395 -14.850 -9.511 1.00 92.19 168 SER A CA 1
ATOM 1269 C C . SER A 1 168 ? 10.228 -13.873 -9.720 1.00 92.19 168 SER A C 1
ATOM 1271 O O . SER A 1 168 ? 9.255 -13.916 -8.958 1.00 92.19 168 SER A O 1
ATOM 1273 N N . PRO A 1 169 ? 10.265 -13.012 -10.757 1.00 90.94 169 PRO A N 1
ATOM 1274 C CA . PRO A 1 169 ? 9.168 -12.088 -11.039 1.00 90.94 169 PRO A CA 1
ATOM 1275 C C . PRO A 1 169 ? 7.879 -12.828 -11.416 1.00 90.94 169 PRO A C 1
ATOM 1277 O O . PRO A 1 169 ? 6.790 -12.385 -11.058 1.00 90.94 169 PRO A O 1
ATOM 1280 N N . HIS A 1 170 ? 7.988 -13.981 -12.086 1.00 92.81 170 HIS A N 1
ATOM 1281 C CA . HIS A 1 170 ? 6.836 -14.801 -12.462 1.00 92.81 170 HIS A CA 1
ATOM 1282 C C . HIS A 1 170 ? 6.116 -15.371 -11.232 1.00 92.81 170 HIS A C 1
ATOM 1284 O O . HIS A 1 170 ? 4.892 -15.312 -11.149 1.00 92.81 170 HIS A O 1
ATOM 1290 N N . GLU A 1 171 ? 6.862 -15.881 -10.250 1.00 93.25 171 GLU A N 1
ATOM 1291 C CA . GLU A 1 171 ? 6.279 -16.425 -9.017 1.00 93.25 171 GLU A CA 1
ATOM 1292 C C . GLU A 1 171 ? 5.612 -15.336 -8.177 1.00 93.25 171 GLU A C 1
ATOM 1294 O O . GLU A 1 171 ? 4.486 -15.528 -7.709 1.00 93.25 171 GLU A O 1
ATOM 1299 N N . ALA A 1 172 ? 6.268 -14.179 -8.033 1.00 94.62 172 ALA A N 1
ATOM 1300 C CA . ALA A 1 172 ? 5.698 -13.027 -7.342 1.00 94.62 172 ALA A CA 1
ATOM 1301 C C . ALA A 1 172 ? 4.414 -12.545 -8.036 1.00 94.62 172 ALA A C 1
ATOM 1303 O O . ALA A 1 172 ? 3.399 -12.330 -7.375 1.00 94.62 172 ALA A O 1
ATOM 1304 N N . HIS A 1 173 ? 4.425 -12.451 -9.369 1.00 95.56 173 HIS A N 1
ATOM 1305 C CA . HIS A 1 173 ? 3.250 -12.073 -10.149 1.00 95.56 173 HIS A CA 1
ATOM 1306 C C . HIS A 1 173 ? 2.107 -13.087 -9.998 1.00 95.56 173 HIS A C 1
ATOM 1308 O O . HIS A 1 173 ? 0.985 -12.698 -9.688 1.00 95.56 173 HIS A O 1
ATOM 1314 N N . ALA A 1 174 ? 2.380 -14.389 -10.123 1.00 95.88 174 ALA A N 1
ATOM 1315 C CA . ALA A 1 174 ? 1.367 -15.431 -9.960 1.00 95.88 174 ALA A CA 1
ATOM 1316 C C . ALA A 1 174 ? 0.773 -15.457 -8.540 1.00 95.88 174 ALA A C 1
ATOM 1318 O O . ALA A 1 174 ? -0.421 -15.704 -8.368 1.00 95.88 174 ALA A O 1
ATOM 1319 N N . ARG A 1 175 ? 1.588 -15.191 -7.509 1.00 96.19 175 ARG A N 1
ATOM 1320 C CA . ARG A 1 175 ? 1.117 -15.053 -6.122 1.00 96.19 175 ARG A CA 1
ATOM 1321 C C . ARG A 1 175 ? 0.202 -13.838 -5.965 1.00 96.19 175 ARG A C 1
ATOM 1323 O O . ARG A 1 175 ? -0.834 -13.965 -5.320 1.00 96.19 175 ARG A O 1
ATOM 1330 N N . ALA A 1 176 ? 0.550 -12.708 -6.580 1.00 97.62 176 ALA A N 1
ATOM 1331 C CA . ALA A 1 176 ? -0.292 -11.517 -6.576 1.00 97.62 176 ALA A CA 1
ATOM 1332 C C . ALA A 1 176 ? -1.627 -11.747 -7.292 1.00 97.62 176 ALA A C 1
ATOM 1334 O O . ALA A 1 176 ? -2.655 -11.396 -6.730 1.00 97.62 176 ALA A O 1
ATOM 1335 N N . VAL A 1 177 ? -1.638 -12.395 -8.464 1.00 98.06 177 VAL A N 1
ATOM 1336 C CA . VAL A 1 177 ? -2.884 -12.733 -9.182 1.00 98.06 177 VAL A CA 1
ATOM 1337 C C . VAL A 1 177 ? -3.816 -13.565 -8.298 1.00 98.06 177 VAL A C 1
ATOM 1339 O O . VAL A 1 177 ? -4.955 -13.169 -8.086 1.00 98.06 177 VAL A O 1
ATOM 1342 N N . ARG A 1 178 ? -3.314 -14.635 -7.665 1.00 98.19 178 ARG A N 1
ATOM 1343 C CA . ARG A 1 178 ? -4.126 -15.452 -6.741 1.00 98.19 178 ARG A CA 1
ATOM 1344 C C . ARG A 1 178 ? -4.661 -14.660 -5.546 1.00 98.19 178 ARG A C 1
ATOM 1346 O O . ARG A 1 178 ? -5.758 -14.934 -5.067 1.00 98.19 178 ARG A O 1
ATOM 1353 N N . ALA A 1 179 ? -3.886 -13.703 -5.036 1.00 98.19 179 ALA A N 1
ATOM 1354 C CA . ALA A 1 179 ? -4.342 -12.832 -3.958 1.00 98.19 179 ALA A CA 1
ATOM 1355 C C . ALA A 1 179 ? -5.429 -11.860 -4.434 1.00 98.19 179 ALA A C 1
ATOM 1357 O O . ALA A 1 179 ? -6.406 -11.662 -3.718 1.00 98.19 179 ALA A O 1
ATOM 1358 N N . LEU A 1 180 ? -5.300 -11.301 -5.642 1.00 98.56 180 LEU A N 1
ATOM 1359 C CA . LEU A 1 180 ? -6.337 -10.473 -6.261 1.00 98.56 180 LEU A CA 1
ATOM 1360 C C . LEU A 1 180 ? -7.629 -11.273 -6.474 1.00 98.56 180 LEU A C 1
ATOM 1362 O O . LEU A 1 180 ? -8.687 -10.793 -6.079 1.00 98.56 180 LEU A O 1
ATOM 1366 N N . ASP A 1 181 ? -7.547 -12.511 -6.969 1.00 98.44 181 ASP A N 1
ATOM 1367 C CA . ASP A 1 181 ? -8.704 -13.407 -7.093 1.00 98.44 181 ASP A CA 1
ATOM 1368 C C . ASP A 1 181 ? -9.398 -13.617 -5.735 1.00 98.44 181 ASP A C 1
ATOM 1370 O O . ASP A 1 181 ? -10.610 -13.430 -5.600 1.00 98.44 181 ASP A O 1
ATOM 1374 N N . ALA A 1 182 ? -8.626 -13.954 -4.695 1.00 98.38 182 ALA A N 1
ATOM 1375 C CA . ALA A 1 182 ? -9.153 -14.195 -3.353 1.00 98.38 182 ALA A CA 1
ATOM 1376 C C . ALA A 1 182 ? -9.791 -12.941 -2.732 1.00 98.38 182 ALA A C 1
ATOM 1378 O O . ALA A 1 182 ? -10.850 -13.030 -2.105 1.00 98.38 182 ALA A O 1
ATOM 1379 N N . LEU A 1 183 ? -9.173 -11.770 -2.917 1.00 98.25 183 LEU A N 1
ATOM 1380 C CA . LEU A 1 183 ? -9.710 -10.489 -2.458 1.00 98.25 183 LEU A CA 1
ATOM 1381 C C . LEU A 1 183 ? -10.979 -10.114 -3.222 1.00 98.25 183 LEU A C 1
ATOM 1383 O O . LEU A 1 183 ? -11.938 -9.659 -2.605 1.00 98.25 183 LEU A O 1
ATOM 1387 N N . ALA A 1 184 ? -11.019 -10.336 -4.537 1.00 98.31 184 ALA A N 1
ATOM 1388 C CA . ALA A 1 184 ? -12.191 -10.058 -5.357 1.00 98.31 184 ALA A CA 1
ATOM 1389 C C . ALA A 1 184 ? -13.383 -10.926 -4.930 1.00 98.31 184 ALA A C 1
ATOM 1391 O O . ALA A 1 184 ? -14.491 -10.405 -4.788 1.00 98.31 184 ALA A O 1
ATOM 1392 N N . VAL A 1 185 ? -13.152 -12.217 -4.663 1.00 98.06 185 VAL A N 1
ATOM 1393 C CA . VAL A 1 185 ? -14.171 -13.130 -4.122 1.00 98.06 185 VAL A CA 1
ATOM 1394 C C . VAL A 1 185 ? -14.618 -12.686 -2.731 1.00 98.06 185 VAL A C 1
ATOM 1396 O O . VAL A 1 185 ? -15.818 -12.616 -2.472 1.00 98.06 185 VAL A O 1
ATOM 1399 N N . ARG A 1 186 ? -13.678 -12.344 -1.838 1.00 97.25 186 ARG A N 1
ATOM 1400 C CA . ARG A 1 186 ? -14.004 -11.903 -0.474 1.00 97.25 186 ARG A CA 1
ATOM 1401 C C . ARG A 1 186 ? -14.808 -10.606 -0.477 1.00 97.25 186 ARG A C 1
ATOM 1403 O O . ARG A 1 186 ? -15.780 -10.516 0.266 1.00 97.25 186 ARG A O 1
ATOM 1410 N N . LEU A 1 187 ? -14.431 -9.614 -1.281 1.00 97.75 187 LEU A N 1
ATOM 1411 C CA . LEU A 1 187 ? -15.153 -8.344 -1.374 1.00 97.75 187 LEU A CA 1
ATOM 1412 C C . LEU A 1 187 ? -16.566 -8.561 -1.938 1.00 97.75 187 LEU A C 1
ATOM 1414 O O . LEU A 1 187 ? -17.543 -8.031 -1.403 1.00 97.75 187 LEU A O 1
ATOM 1418 N N . GLY A 1 188 ? -16.683 -9.376 -2.992 1.00 96.62 188 GLY A N 1
ATOM 1419 C CA . GLY A 1 188 ? -17.947 -9.622 -3.676 1.00 96.62 188 GLY A CA 1
ATOM 1420 C C . GLY A 1 188 ? -18.543 -8.316 -4.202 1.00 96.62 188 GLY A C 1
ATOM 1421 O O . GLY A 1 188 ? -17.879 -7.574 -4.931 1.00 96.62 188 GLY A O 1
ATOM 1422 N N . THR A 1 189 ? -19.785 -8.032 -3.809 1.00 95.69 189 THR A N 1
ATOM 1423 C CA . THR A 1 189 ? -20.527 -6.809 -4.162 1.00 95.69 189 THR A CA 1
ATOM 1424 C C . THR A 1 189 ? -20.522 -5.750 -3.058 1.00 95.69 189 THR A C 1
ATOM 1426 O O . THR A 1 189 ? -21.159 -4.710 -3.217 1.00 95.69 189 THR A O 1
ATOM 1429 N N . ARG A 1 190 ? -19.848 -6.003 -1.928 1.00 95.88 190 ARG A N 1
ATOM 1430 C CA . ARG A 1 190 ? -19.830 -5.083 -0.783 1.00 95.88 190 ARG A CA 1
ATOM 1431 C C . ARG A 1 190 ? -18.955 -3.860 -1.073 1.00 95.88 190 ARG A C 1
ATOM 1433 O O . ARG A 1 190 ? -17.982 -3.970 -1.827 1.00 95.88 190 ARG A O 1
ATOM 1440 N N . PRO A 1 191 ? -19.261 -2.691 -0.483 1.00 95.56 191 PRO A N 1
ATOM 1441 C CA . PRO A 1 191 ? -18.427 -1.512 -0.677 1.00 95.56 191 PRO A CA 1
ATOM 1442 C C . PRO A 1 191 ? -17.059 -1.659 0.013 1.00 95.56 191 PRO A C 1
ATOM 1444 O O . PRO A 1 191 ? -16.050 -1.276 -0.597 1.00 95.56 191 PRO A O 1
ATOM 1447 N N . TYR A 1 192 ? -17.034 -2.272 1.202 1.00 97.31 192 TYR A N 1
ATOM 1448 C CA . TYR A 1 192 ? -15.853 -2.554 2.025 1.00 97.31 192 TYR A CA 1
ATOM 1449 C C . TYR A 1 192 ? -15.837 -4.018 2.497 1.00 97.31 192 TYR A C 1
ATOM 1451 O O . TYR A 1 192 ? -16.869 -4.698 2.507 1.00 97.31 192 TYR A O 1
ATOM 1459 N N . PHE A 1 193 ? -14.676 -4.524 2.911 1.00 96.38 193 PHE A N 1
ATOM 1460 C CA . PHE A 1 193 ? -14.507 -5.916 3.346 1.00 96.38 193 PHE A CA 1
ATOM 1461 C C . PHE A 1 193 ? -15.291 -6.252 4.622 1.00 96.38 193 PHE A C 1
ATOM 1463 O O . PHE A 1 193 ? -15.740 -7.393 4.781 1.00 96.38 193 PHE A O 1
ATOM 1470 N N . ALA A 1 194 ? -15.481 -5.256 5.490 1.00 91.62 194 ALA A N 1
ATOM 1471 C CA . ALA A 1 194 ? -16.238 -5.345 6.737 1.00 91.62 194 ALA A CA 1
ATOM 1472 C C . ALA A 1 194 ? -17.715 -4.903 6.612 1.00 91.62 194 ALA A C 1
ATOM 1474 O O . ALA A 1 194 ? -18.436 -4.893 7.604 1.00 91.62 194 ALA A O 1
ATOM 1475 N N . GLY A 1 195 ? -18.194 -4.543 5.413 1.00 89.25 195 GLY A N 1
ATOM 1476 C CA . GLY A 1 195 ? -19.572 -4.084 5.193 1.00 89.25 195 GLY A CA 1
ATOM 1477 C C . GLY A 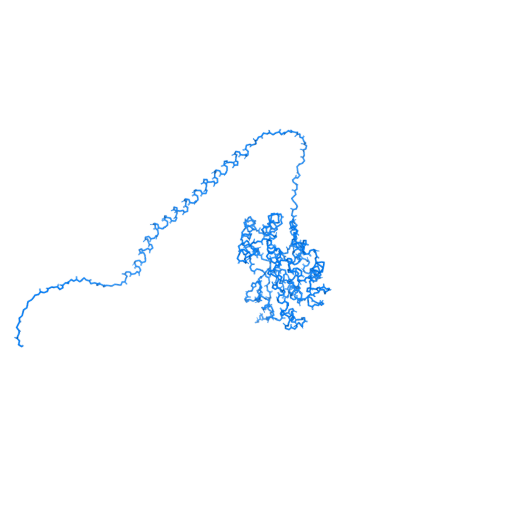1 195 ? -19.633 -2.658 4.652 1.00 89.25 195 GLY A C 1
ATOM 1478 O O . GLY A 1 195 ? -19.105 -2.398 3.575 1.00 89.25 195 GLY A O 1
ATOM 1479 N N . GLU A 1 196 ? -20.297 -1.752 5.376 1.00 91.69 196 GLU A N 1
ATOM 1480 C CA . GLU A 1 196 ? -20.633 -0.390 4.912 1.00 91.69 196 GLU A CA 1
ATOM 1481 C C . GLU A 1 196 ? -19.579 0.680 5.228 1.00 91.69 196 GLU A C 1
ATOM 1483 O O . GLU A 1 196 ? -19.584 1.755 4.632 1.00 91.69 196 GLU A O 1
ATOM 1488 N N . ARG A 1 197 ? -18.662 0.405 6.160 1.00 92.56 197 ARG A N 1
ATOM 1489 C CA . ARG A 1 197 ? -17.600 1.333 6.576 1.00 92.56 197 ARG A CA 1
ATOM 1490 C C . ARG A 1 197 ? -16.224 0.692 6.358 1.00 92.56 197 ARG A C 1
ATOM 1492 O O . ARG A 1 197 ? -16.123 -0.529 6.490 1.00 92.56 197 ARG A O 1
ATOM 1499 N N . PRO A 1 198 ? -15.179 1.481 6.048 1.00 95.62 198 PRO A N 1
ATOM 1500 C CA . PRO A 1 198 ? -13.832 0.949 5.876 1.00 95.62 198 PRO A CA 1
ATOM 1501 C C . PRO A 1 198 ? -13.246 0.461 7.208 1.00 95.62 198 PRO A C 1
ATOM 1503 O O . PRO A 1 198 ? -13.287 1.185 8.202 1.00 95.62 198 PRO A O 1
ATOM 1506 N N . GLY A 1 199 ? -12.681 -0.747 7.211 1.00 95.69 199 GLY A N 1
ATOM 1507 C CA . GLY A 1 199 ? -11.921 -1.330 8.321 1.00 95.69 199 GLY A CA 1
ATOM 1508 C C . GLY A 1 199 ? -10.416 -1.388 8.062 1.00 95.69 199 GLY A C 1
ATOM 1509 O O . GLY A 1 199 ? -9.902 -0.789 7.111 1.00 95.69 199 GLY A O 1
ATOM 1510 N N . SER A 1 200 ? -9.692 -2.132 8.905 1.00 96.38 200 SER A N 1
ATOM 1511 C CA . SER A 1 200 ? -8.231 -2.266 8.795 1.00 96.38 200 SER A CA 1
ATOM 1512 C C . SER A 1 200 ? -7.798 -2.905 7.467 1.00 96.38 200 SER A C 1
ATOM 1514 O O . SER A 1 200 ? -6.902 -2.395 6.789 1.00 96.38 200 SER A O 1
ATOM 1516 N N . LEU A 1 201 ? -8.495 -3.959 7.030 1.00 97.25 201 LEU A N 1
ATOM 1517 C CA . LEU A 1 201 ? -8.237 -4.626 5.753 1.00 97.25 201 LEU A CA 1
ATOM 1518 C C . LEU A 1 201 ? -8.478 -3.702 4.553 1.00 97.25 201 LEU A C 1
ATOM 1520 O O . LEU A 1 201 ? -7.732 -3.763 3.578 1.00 97.25 201 LEU A O 1
ATOM 1524 N N . ASP A 1 202 ? -9.483 -2.825 4.613 1.00 97.94 202 ASP A N 1
ATOM 1525 C CA . ASP A 1 202 ? -9.745 -1.851 3.549 1.00 97.94 202 ASP A CA 1
ATOM 1526 C C . ASP A 1 202 ? -8.596 -0.837 3.427 1.00 97.94 202 ASP A C 1
ATOM 1528 O O . ASP A 1 202 ? -8.203 -0.480 2.315 1.00 97.94 202 ASP A O 1
ATOM 1532 N N . ALA A 1 203 ? -8.000 -0.416 4.551 1.00 97.06 203 ALA A N 1
ATOM 1533 C CA . ALA A 1 203 ? -6.817 0.447 4.558 1.00 97.06 203 ALA A CA 1
ATOM 1534 C C . ALA A 1 203 ? -5.591 -0.253 3.941 1.00 97.06 203 ALA A C 1
ATOM 1536 O O . ALA A 1 203 ? -4.888 0.339 3.113 1.00 97.06 203 ALA A O 1
ATOM 1537 N N . ALA A 1 204 ? -5.359 -1.523 4.292 1.00 97.31 204 ALA A N 1
ATOM 1538 C CA . ALA A 1 204 ? -4.279 -2.332 3.729 1.00 97.31 204 ALA A CA 1
ATOM 1539 C C . ALA A 1 204 ? -4.469 -2.579 2.226 1.00 97.31 204 ALA A C 1
ATOM 1541 O O . ALA A 1 204 ? -3.541 -2.406 1.432 1.00 97.31 204 ALA A O 1
ATOM 1542 N N . ALA A 1 205 ? -5.680 -2.955 1.815 1.00 97.69 205 ALA A N 1
ATOM 1543 C CA . ALA A 1 205 ? -6.012 -3.202 0.420 1.00 97.69 205 ALA A CA 1
ATOM 1544 C C . ALA A 1 205 ? -5.887 -1.920 -0.413 1.00 97.69 205 ALA A C 1
ATOM 1546 O O . ALA A 1 205 ? -5.227 -1.940 -1.453 1.00 97.69 205 ALA A O 1
ATOM 1547 N N . LEU A 1 206 ? -6.432 -0.791 0.062 1.00 97.38 206 LEU A N 1
ATOM 1548 C CA . LEU A 1 206 ? -6.312 0.511 -0.600 1.00 97.38 206 LEU A CA 1
ATOM 1549 C C . LEU A 1 206 ? -4.856 0.826 -0.954 1.00 97.38 206 LEU A C 1
ATOM 1551 O O . LEU A 1 206 ? -4.567 1.189 -2.094 1.00 97.38 206 LEU A O 1
ATOM 1555 N N . ALA A 1 207 ? -3.947 0.676 0.008 1.00 96.25 207 ALA A N 1
ATOM 1556 C CA . ALA A 1 207 ? -2.545 1.025 -0.157 1.00 96.25 207 ALA A CA 1
ATOM 1557 C C . ALA A 1 207 ? -1.892 0.350 -1.370 1.00 96.25 207 ALA A C 1
ATOM 1559 O O . ALA A 1 207 ? -1.242 1.015 -2.180 1.00 96.25 207 ALA A O 1
ATOM 1560 N N . TYR A 1 208 ? -2.089 -0.958 -1.534 1.00 97.25 208 TYR A N 1
ATOM 1561 C CA . TYR A 1 208 ? -1.483 -1.704 -2.635 1.00 97.25 208 TYR A CA 1
ATOM 1562 C C . TYR A 1 208 ? -2.298 -1.592 -3.923 1.00 97.25 208 TYR A C 1
ATOM 1564 O O . TYR A 1 208 ? -1.717 -1.343 -4.980 1.00 97.25 208 TYR A O 1
ATOM 1572 N N . LEU A 1 209 ? -3.627 -1.711 -3.853 1.00 98.06 209 LEU A N 1
ATOM 1573 C CA . LEU A 1 209 ? -4.496 -1.651 -5.032 1.00 98.06 209 LEU A CA 1
ATOM 1574 C C . LEU A 1 209 ? -4.409 -0.286 -5.725 1.00 98.06 209 LEU A C 1
ATOM 1576 O O . LEU A 1 209 ? -4.202 -0.223 -6.936 1.00 98.06 209 LEU A O 1
ATOM 1580 N N . ALA A 1 210 ? -4.469 0.812 -4.966 1.00 96.69 210 ALA A N 1
ATOM 1581 C CA . ALA A 1 210 ? -4.373 2.149 -5.540 1.00 96.69 210 ALA A CA 1
ATOM 1582 C C . ALA A 1 210 ? -2.966 2.440 -6.086 1.00 96.69 210 ALA A C 1
ATOM 1584 O O . ALA A 1 210 ? -2.841 3.089 -7.125 1.00 96.69 210 ALA A O 1
ATOM 1585 N N . THR A 1 211 ? -1.909 1.911 -5.455 1.00 95.50 211 THR A N 1
ATOM 1586 C CA . THR A 1 211 ? -0.545 2.006 -6.004 1.00 95.50 211 THR A CA 1
ATOM 1587 C C . THR A 1 211 ? -0.421 1.277 -7.337 1.00 95.50 211 THR A C 1
ATOM 1589 O O . THR A 1 211 ? 0.092 1.848 -8.298 1.00 95.50 211 THR A O 1
ATOM 1592 N N . ILE A 1 212 ? -0.951 0.055 -7.432 1.00 96.62 212 ILE A N 1
ATOM 1593 C CA . ILE A 1 212 ? -0.972 -0.724 -8.677 1.00 96.62 212 ILE A CA 1
ATOM 1594 C C . ILE A 1 212 ? -1.779 -0.002 -9.770 1.00 96.62 212 ILE A C 1
ATOM 1596 O O . ILE A 1 212 ? -1.372 0.011 -10.931 1.00 96.62 212 ILE A O 1
ATOM 1600 N N . GLN A 1 213 ? -2.909 0.614 -9.413 1.00 95.19 213 GLN A N 1
ATOM 1601 C CA . GLN A 1 213 ? -3.791 1.297 -10.361 1.00 95.19 213 GLN A CA 1
ATOM 1602 C C . GLN A 1 213 ? -3.214 2.628 -10.865 1.00 95.19 213 GLN A C 1
ATOM 1604 O O . GLN A 1 213 ? -3.377 2.951 -12.044 1.00 95.19 213 GLN A O 1
ATOM 1609 N N . ARG A 1 214 ? -2.560 3.406 -9.990 1.00 93.75 214 ARG A N 1
ATOM 1610 C CA . ARG A 1 214 ? -2.154 4.793 -10.278 1.00 93.75 214 ARG A CA 1
ATOM 1611 C C . ARG A 1 214 ? -0.692 4.977 -10.658 1.00 93.75 214 ARG A C 1
ATOM 1613 O O . ARG A 1 214 ? -0.368 5.986 -11.282 1.00 93.75 214 ARG A O 1
ATOM 1620 N N . CYS A 1 215 ? 0.198 4.051 -10.304 1.00 92.44 215 CYS A N 1
ATOM 1621 C CA . CYS A 1 215 ? 1.598 4.168 -10.699 1.00 92.44 215 CYS A CA 1
ATOM 1622 C C . CYS A 1 215 ? 1.720 4.015 -12.232 1.00 92.44 215 CYS A C 1
ATOM 1624 O O . CYS A 1 215 ? 1.294 2.990 -12.772 1.00 92.44 215 CYS A O 1
ATOM 1626 N N . PRO A 1 216 ? 2.278 5.003 -12.959 1.00 92.81 216 PRO A N 1
ATOM 1627 C CA . PRO A 1 216 ? 2.267 5.034 -14.422 1.00 92.81 216 PRO A CA 1
ATOM 1628 C C . PRO A 1 216 ? 3.379 4.157 -15.023 1.00 92.81 216 PRO A C 1
ATOM 1630 O O . PRO A 1 216 ? 4.201 4.633 -15.798 1.00 92.81 216 PRO A O 1
ATOM 1633 N N . LEU A 1 217 ? 3.433 2.883 -14.630 1.00 92.31 217 LEU A N 1
ATOM 1634 C CA . LEU A 1 217 ? 4.454 1.930 -15.063 1.00 92.31 217 LEU A CA 1
ATOM 1635 C C . LEU A 1 217 ? 4.276 1.552 -16.552 1.00 92.31 217 LEU A C 1
ATOM 1637 O O . LEU A 1 217 ? 3.181 1.118 -16.919 1.00 92.31 217 LEU A O 1
ATOM 1641 N N . PRO A 1 218 ? 5.319 1.683 -17.403 1.00 90.81 218 PRO A N 1
ATOM 1642 C CA . PRO A 1 218 ? 5.292 1.245 -18.801 1.00 90.81 218 PRO A CA 1
ATOM 1643 C C . PRO A 1 218 ? 4.933 -0.234 -18.990 1.00 90.81 218 PRO A C 1
ATOM 1645 O O . PRO A 1 218 ? 4.117 -0.569 -19.845 1.00 90.81 218 PRO A O 1
ATOM 1648 N N . ALA A 1 219 ? 5.539 -1.121 -18.198 1.00 90.75 219 ALA A N 1
ATOM 1649 C CA . ALA A 1 219 ? 5.182 -2.529 -18.137 1.00 90.75 219 ALA A CA 1
ATOM 1650 C C . ALA A 1 219 ? 4.062 -2.713 -17.106 1.00 90.75 219 ALA A C 1
ATOM 1652 O O . ALA A 1 219 ? 4.264 -2.610 -15.894 1.00 90.75 219 ALA A O 1
ATOM 1653 N N . ASP A 1 220 ? 2.867 -3.001 -17.611 1.00 87.75 220 ASP A N 1
ATOM 1654 C CA . ASP A 1 220 ? 1.598 -2.860 -16.897 1.00 87.75 220 ASP A CA 1
ATOM 1655 C C . ASP A 1 220 ? 0.966 -4.195 -16.463 1.00 87.75 220 ASP A C 1
ATOM 1657 O O . ASP A 1 220 ? -0.213 -4.240 -16.117 1.00 87.75 220 ASP A O 1
ATOM 1661 N N . GLY A 1 221 ? 1.722 -5.300 -16.463 1.00 93.62 221 GLY A N 1
ATOM 1662 C CA . GLY A 1 221 ? 1.178 -6.646 -16.222 1.00 93.62 221 GLY A CA 1
ATOM 1663 C C . GLY A 1 221 ? 0.384 -6.775 -14.917 1.00 93.62 221 GLY A C 1
ATOM 1664 O O . GLY A 1 221 ? -0.714 -7.328 -14.910 1.00 93.62 221 GLY A O 1
ATOM 1665 N N . LEU A 1 222 ? 0.892 -6.208 -13.818 1.00 94.75 222 LEU A N 1
ATOM 1666 C CA . LEU A 1 222 ? 0.202 -6.219 -12.521 1.00 94.75 222 LEU A CA 1
ATOM 1667 C C . LEU A 1 222 ? -1.060 -5.340 -12.521 1.00 94.75 222 LEU A C 1
ATOM 1669 O O . LEU A 1 222 ? -2.078 -5.719 -11.948 1.00 94.75 222 LEU A O 1
ATOM 1673 N N . ARG A 1 223 ? -1.018 -4.196 -13.214 1.00 96.31 223 ARG A N 1
ATOM 1674 C CA . ARG A 1 223 ? -2.173 -3.306 -13.372 1.00 96.31 223 ARG A CA 1
ATOM 1675 C C . ARG A 1 223 ? -3.260 -3.941 -14.240 1.00 96.31 223 ARG A C 1
ATOM 1677 O O . ARG A 1 223 ? -4.434 -3.801 -13.918 1.00 96.31 223 ARG A O 1
ATOM 1684 N N . ARG A 1 224 ? -2.892 -4.679 -15.293 1.00 96.69 224 ARG A N 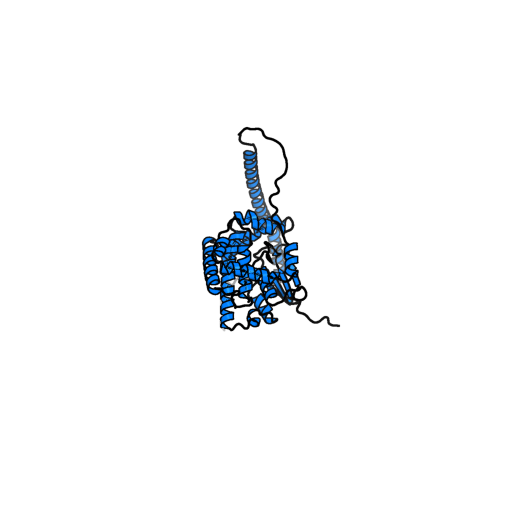1
ATOM 1685 C CA . ARG A 1 224 ? -3.836 -5.463 -16.108 1.00 96.69 224 ARG A CA 1
ATOM 1686 C C . ARG A 1 224 ? -4.491 -6.586 -15.312 1.00 96.69 224 ARG A C 1
ATOM 1688 O O . ARG A 1 224 ? -5.698 -6.757 -15.429 1.00 96.69 224 ARG A O 1
ATOM 1695 N N . ALA A 1 225 ? -3.723 -7.299 -14.485 1.00 97.00 225 ALA A N 1
ATOM 1696 C CA . ALA A 1 225 ? -4.271 -8.315 -13.589 1.00 97.00 225 ALA A CA 1
ATOM 1697 C C . ALA A 1 225 ? -5.307 -7.716 -12.624 1.00 97.00 225 ALA A C 1
ATOM 1699 O O . ALA A 1 225 ? -6.419 -8.222 -12.535 1.00 97.00 225 ALA A O 1
ATOM 1700 N N . LEU A 1 226 ? -4.994 -6.584 -11.981 1.00 98.00 226 LEU A N 1
ATOM 1701 C CA . LEU A 1 226 ? -5.967 -5.858 -11.158 1.00 98.00 226 LEU A CA 1
ATOM 1702 C C . LEU A 1 226 ? -7.190 -5.404 -11.974 1.00 98.00 226 LEU A C 1
ATOM 1704 O O . LEU A 1 226 ? -8.321 -5.552 -11.522 1.00 98.00 226 LEU A O 1
ATOM 1708 N N . GLY A 1 227 ? -6.973 -4.903 -13.192 1.00 97.44 227 GLY A N 1
ATOM 1709 C CA . GLY A 1 227 ? -8.031 -4.438 -14.090 1.00 97.44 227 GLY A CA 1
ATOM 1710 C C . GLY A 1 227 ? -9.060 -5.504 -14.481 1.00 97.44 227 GLY A C 1
ATOM 1711 O O . GLY A 1 227 ? -10.172 -5.145 -14.863 1.00 97.44 227 GLY A O 1
ATOM 1712 N N . ALA A 1 228 ? -8.739 -6.795 -14.342 1.00 97.56 228 ALA A N 1
ATOM 1713 C CA . ALA A 1 228 ? -9.698 -7.885 -14.522 1.00 97.56 228 ALA A CA 1
ATOM 1714 C C . ALA A 1 228 ? -10.753 -7.957 -13.396 1.00 97.56 228 ALA A C 1
ATOM 1716 O O . ALA A 1 228 ? -11.800 -8.580 -13.572 1.00 97.56 228 ALA A O 1
ATOM 1717 N N . HIS A 1 229 ? -10.518 -7.290 -12.261 1.00 98.25 229 HIS A N 1
ATOM 1718 C CA . HIS A 1 229 ? -11.397 -7.275 -11.092 1.00 98.25 229 HIS A CA 1
ATOM 1719 C C . HIS A 1 229 ? -12.024 -5.890 -10.893 1.00 98.25 229 HIS A C 1
ATOM 1721 O O . HIS A 1 229 ? -11.566 -5.075 -10.088 1.00 98.25 229 HIS A O 1
ATOM 1727 N N . ALA A 1 230 ? -13.116 -5.617 -11.612 1.00 97.94 230 ALA A N 1
ATOM 1728 C CA . ALA A 1 230 ? -13.799 -4.321 -11.560 1.00 97.94 230 ALA A CA 1
ATOM 1729 C C . ALA A 1 230 ? -14.237 -3.913 -10.138 1.00 97.94 230 ALA A C 1
ATOM 1731 O O . ALA A 1 230 ? -14.203 -2.730 -9.796 1.00 97.94 230 ALA A O 1
ATOM 1732 N N . ASN A 1 231 ? -14.610 -4.878 -9.290 1.00 98.12 231 ASN A N 1
ATOM 1733 C CA . ASN A 1 231 ? -14.995 -4.618 -7.903 1.00 98.12 231 ASN A CA 1
ATOM 1734 C C . ASN A 1 231 ? -13.819 -4.126 -7.041 1.00 98.12 231 ASN A C 1
ATOM 1736 O O . ASN A 1 231 ? -14.016 -3.214 -6.239 1.00 98.12 231 ASN A O 1
ATOM 1740 N N . LEU A 1 232 ? -12.608 -4.660 -7.241 1.00 98.44 232 LEU A N 1
ATOM 1741 C CA . LEU A 1 232 ? -11.398 -4.208 -6.547 1.00 98.44 232 LEU A CA 1
ATOM 1742 C C . LEU A 1 232 ? -10.956 -2.816 -7.004 1.00 98.44 232 LEU A C 1
ATOM 1744 O O . LEU A 1 232 ? -10.628 -1.986 -6.159 1.00 98.44 232 LEU A O 1
ATOM 1748 N N . CYS A 1 233 ? -10.999 -2.531 -8.310 1.00 98.06 233 CYS A N 1
ATOM 1749 C CA . CYS A 1 233 ? -10.730 -1.184 -8.829 1.00 98.06 233 CYS A CA 1
ATOM 1750 C C . CYS A 1 233 ? -11.707 -0.162 -8.229 1.00 98.06 233 CYS A C 1
ATOM 1752 O O . CYS A 1 233 ? -11.296 0.848 -7.663 1.00 98.06 233 CYS A O 1
ATOM 1754 N N . ALA A 1 234 ? -13.009 -0.468 -8.266 1.00 97.88 234 ALA A N 1
ATOM 1755 C CA . ALA A 1 234 ? -14.032 0.401 -7.694 1.00 97.88 234 ALA A CA 1
ATOM 1756 C C . ALA A 1 234 ? -13.865 0.578 -6.175 1.00 97.88 234 ALA A C 1
ATOM 1758 O O . ALA A 1 234 ? -14.125 1.656 -5.645 1.00 97.88 234 ALA A O 1
ATOM 1759 N N . HIS A 1 235 ? -13.432 -0.467 -5.469 1.00 98.19 235 HIS A N 1
ATOM 1760 C CA . HIS A 1 235 ? -13.113 -0.398 -4.047 1.00 98.19 235 HIS A CA 1
ATOM 1761 C C . HIS A 1 235 ? -11.931 0.533 -3.765 1.00 98.19 235 HIS A C 1
ATOM 1763 O O . HIS A 1 235 ? -12.058 1.425 -2.928 1.00 98.19 235 HIS A O 1
ATOM 1769 N N . ALA A 1 236 ? -10.823 0.391 -4.496 1.00 97.25 236 ALA A N 1
ATOM 1770 C CA . ALA A 1 236 ? -9.661 1.263 -4.347 1.00 97.25 236 ALA A CA 1
ATOM 1771 C C . ALA A 1 236 ? -10.025 2.736 -4.598 1.00 97.25 236 ALA A C 1
ATOM 1773 O O . ALA A 1 236 ? -9.678 3.598 -3.790 1.00 97.25 236 ALA A O 1
ATOM 1774 N N . ASP A 1 237 ? -10.791 3.022 -5.655 1.00 96.12 237 ASP A N 1
ATOM 1775 C CA . ASP A 1 237 ? -11.246 4.381 -5.961 1.00 96.12 237 ASP A CA 1
ATOM 1776 C C . ASP A 1 237 ? -12.175 4.950 -4.874 1.00 96.12 237 ASP A C 1
ATOM 1778 O O . ASP A 1 237 ? -12.008 6.106 -4.477 1.00 96.12 237 ASP A O 1
ATOM 1782 N N . ARG A 1 238 ? -13.102 4.149 -4.322 1.00 96.44 238 ARG A N 1
ATOM 1783 C CA . ARG A 1 238 ? -13.958 4.560 -3.190 1.00 96.44 238 ARG A CA 1
ATOM 1784 C C . ARG A 1 238 ? -13.151 4.861 -1.931 1.00 96.44 238 ARG A C 1
ATOM 1786 O O . ARG A 1 238 ? -13.346 5.908 -1.319 1.00 96.44 238 ARG A O 1
ATOM 1793 N N . CYS A 1 239 ? -12.257 3.957 -1.540 1.00 95.81 239 CYS A N 1
ATOM 1794 C CA . CYS A 1 239 ? -11.411 4.117 -0.358 1.00 95.81 239 CYS A CA 1
ATOM 1795 C C . CYS A 1 239 ? -10.528 5.365 -0.478 1.00 95.81 239 CYS A C 1
ATOM 1797 O O . CYS A 1 239 ? -10.402 6.139 0.470 1.00 95.81 239 CYS A O 1
ATOM 1799 N N . LEU A 1 240 ? -9.974 5.609 -1.666 1.00 93.62 240 LEU A N 1
ATOM 1800 C CA . LEU A 1 240 ? -9.153 6.783 -1.920 1.00 93.62 240 LEU A CA 1
ATOM 1801 C C . LEU A 1 240 ? -9.980 8.076 -1.926 1.00 93.62 240 LEU A C 1
ATOM 1803 O O . LEU A 1 240 ? -9.538 9.089 -1.388 1.00 93.62 240 LEU A O 1
ATOM 1807 N N . ALA A 1 241 ? -11.195 8.051 -2.479 1.00 92.12 241 ALA A N 1
ATOM 1808 C CA . ALA A 1 241 ? -12.118 9.179 -2.398 1.00 92.12 241 ALA A CA 1
ATOM 1809 C C . ALA A 1 241 ? -12.496 9.498 -0.941 1.00 92.12 241 ALA A C 1
ATOM 1811 O O . ALA A 1 241 ? -12.461 10.661 -0.550 1.00 92.12 241 ALA A O 1
ATOM 1812 N N . ALA A 1 242 ? -12.771 8.482 -0.117 1.00 90.56 242 ALA A N 1
ATOM 1813 C CA . ALA A 1 242 ? -13.060 8.648 1.310 1.00 90.56 242 ALA A CA 1
ATOM 1814 C C . ALA A 1 242 ? -11.865 9.213 2.104 1.00 90.56 242 ALA A C 1
ATOM 1816 O O . ALA A 1 242 ? -12.052 9.979 3.055 1.00 90.56 242 ALA A O 1
ATOM 1817 N N . PHE A 1 243 ? -10.635 8.875 1.701 1.00 89.19 243 PHE A N 1
ATOM 1818 C CA . PHE A 1 243 ? -9.413 9.453 2.265 1.00 89.19 243 PHE A CA 1
ATOM 1819 C C . PHE A 1 243 ? -9.271 10.954 1.944 1.00 89.19 243 PHE A C 1
ATOM 1821 O O . PHE A 1 243 ? -8.844 11.738 2.794 1.00 89.19 243 PHE A O 1
ATOM 1828 N N . PHE A 1 244 ? -9.636 11.365 0.723 1.00 86.62 244 PHE A N 1
ATOM 1829 C CA . PHE A 1 244 ? -9.500 12.747 0.236 1.00 86.62 244 PHE A CA 1
ATOM 1830 C C . PHE A 1 244 ? -10.758 13.615 0.368 1.00 86.62 244 PHE A C 1
ATOM 1832 O O . PHE A 1 244 ? -10.721 14.774 -0.049 1.00 86.62 244 PHE A O 1
ATOM 1839 N N . ALA A 1 245 ? -11.854 13.087 0.919 1.00 80.00 245 ALA A N 1
ATOM 1840 C CA . ALA A 1 245 ? -13.123 13.806 1.040 1.00 80.00 245 ALA A CA 1
ATOM 1841 C C . ALA A 1 245 ? -12.992 15.119 1.838 1.00 80.00 245 ALA A C 1
ATOM 1843 O O . ALA A 1 245 ? -13.662 16.098 1.513 1.00 80.00 245 ALA A O 1
ATOM 1844 N N . ASP A 1 246 ? -12.063 15.173 2.798 1.00 62.53 2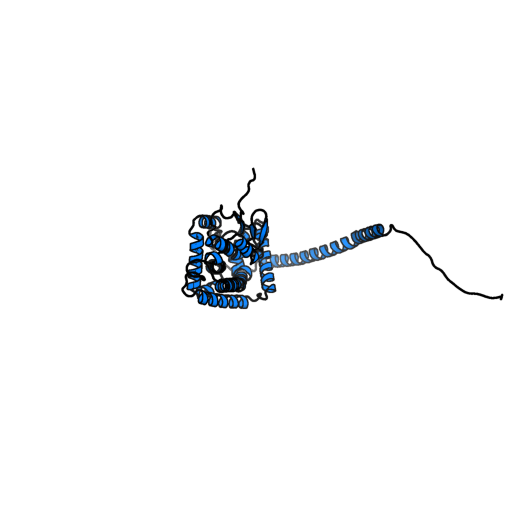46 ASP A N 1
ATOM 1845 C CA . ASP A 1 246 ? -11.805 16.345 3.633 1.00 62.53 246 ASP A CA 1
ATOM 1846 C C . ASP A 1 246 ? -10.502 17.050 3.194 1.00 62.53 246 ASP A C 1
ATOM 1848 O O . ASP A 1 246 ? -9.422 16.457 3.120 1.00 62.53 246 ASP A O 1
ATOM 1852 N N . GLY A 1 247 ? -10.599 18.351 2.894 1.00 55.69 247 GLY A N 1
ATOM 1853 C CA . GLY A 1 247 ? -9.592 19.179 2.205 1.00 55.69 247 GLY A CA 1
ATOM 1854 C C . GLY A 1 247 ? -8.104 19.138 2.631 1.00 55.69 247 GLY A C 1
ATOM 1855 O O . GLY A 1 247 ? -7.270 19.289 1.729 1.00 55.69 247 GLY A O 1
ATOM 1856 N N . PRO A 1 248 ? -7.689 18.935 3.905 1.00 55.34 248 PRO A N 1
ATOM 1857 C CA . PRO A 1 248 ? -6.260 18.936 4.264 1.00 55.34 248 PRO A CA 1
ATOM 1858 C C . PRO A 1 248 ? -5.433 17.853 3.547 1.00 55.34 248 PRO A C 1
ATOM 1860 O O . PRO A 1 248 ? -4.274 18.098 3.195 1.00 55.34 248 PRO A O 1
ATOM 1863 N N . SER A 1 249 ? -6.032 16.701 3.228 1.00 56.69 249 SER A N 1
ATOM 1864 C CA . SER A 1 249 ? -5.393 15.635 2.439 1.00 56.69 249 SER A CA 1
ATOM 1865 C C . SER A 1 249 ? -5.156 16.047 0.979 1.00 56.69 249 SER A C 1
ATOM 1867 O O . SER A 1 249 ? -4.160 15.660 0.363 1.00 56.69 249 SER A O 1
ATOM 1869 N N . ARG A 1 250 ? -6.054 16.867 0.417 1.00 52.91 250 ARG A N 1
ATOM 1870 C CA . ARG A 1 250 ? -6.010 17.336 -0.977 1.00 52.91 250 ARG A CA 1
ATOM 1871 C C . ARG A 1 250 ? -4.951 18.420 -1.188 1.00 52.91 250 ARG A C 1
ATOM 1873 O O . ARG A 1 250 ? -4.157 18.313 -2.118 1.00 52.91 250 ARG A O 1
ATOM 1880 N N . ALA A 1 251 ? -4.841 19.371 -0.258 1.00 53.25 251 ALA A N 1
ATOM 1881 C CA . ALA A 1 251 ? -3.782 20.390 -0.262 1.00 53.25 251 ALA A CA 1
ATOM 1882 C C . ALA A 1 251 ? -2.366 19.780 -0.175 1.00 53.25 251 ALA A C 1
ATOM 1884 O O . ALA A 1 251 ? -1.369 20.389 -0.566 1.00 53.25 251 ALA A O 1
ATOM 1885 N N . ARG A 1 252 ? -2.244 18.557 0.356 1.00 57.81 252 ARG A N 1
ATOM 1886 C CA . ARG A 1 252 ? -0.980 17.816 0.370 1.00 57.81 252 ARG A CA 1
ATOM 1887 C C . ARG A 1 252 ? -0.629 17.203 -0.983 1.00 57.81 252 ARG A C 1
ATOM 1889 O O . ARG A 1 252 ? 0.529 17.299 -1.381 1.00 57.81 252 ARG A O 1
ATOM 1896 N N . LEU A 1 253 ? -1.600 16.614 -1.686 1.00 55.75 253 LEU A N 1
ATOM 1897 C CA . LEU A 1 253 ? -1.385 16.116 -3.049 1.00 55.75 253 LEU A CA 1
ATOM 1898 C C . LEU A 1 253 ? -0.857 17.227 -3.957 1.00 55.75 253 LEU A C 1
ATOM 1900 O O . LEU A 1 253 ? 0.110 17.009 -4.677 1.00 55.75 253 LEU A O 1
ATOM 1904 N N . GLU A 1 254 ? -1.440 18.422 -3.854 1.00 48.00 254 GLU A N 1
ATOM 1905 C CA . GLU A 1 254 ? -1.062 19.595 -4.649 1.00 48.00 254 GLU A CA 1
ATOM 1906 C C . GLU A 1 254 ? 0.384 20.050 -4.392 1.00 48.00 254 GLU A C 1
ATOM 1908 O O . GLU A 1 254 ? 1.061 20.499 -5.313 1.00 48.00 254 GLU A O 1
ATOM 1913 N N . ARG A 1 255 ? 0.906 19.862 -3.170 1.00 50.81 255 ARG A N 1
ATOM 1914 C CA . ARG A 1 255 ? 2.297 20.204 -2.816 1.00 50.81 255 ARG A CA 1
ATOM 1915 C C . ARG A 1 255 ? 3.339 19.186 -3.280 1.00 50.81 255 ARG A C 1
ATOM 1917 O O . ARG A 1 255 ? 4.506 19.547 -3.389 1.00 50.81 255 ARG A O 1
ATOM 1924 N N . GLY A 1 256 ? 2.951 17.937 -3.543 1.00 45.75 256 GLY A N 1
ATOM 1925 C CA . GLY A 1 256 ? 3.881 16.879 -3.955 1.00 45.75 256 GLY A CA 1
ATOM 1926 C C . GLY A 1 256 ? 3.619 16.290 -5.337 1.00 45.75 256 GLY A C 1
ATOM 1927 O O . GLY A 1 256 ? 4.095 15.188 -5.623 1.00 45.75 256 GLY A O 1
ATOM 1928 N N . VAL A 1 257 ? 2.910 17.015 -6.212 1.00 43.66 257 VAL A N 1
ATOM 1929 C CA . VAL A 1 257 ? 2.904 16.724 -7.651 1.00 43.66 257 VAL A CA 1
ATOM 1930 C C . VAL A 1 257 ? 4.323 16.920 -8.189 1.00 43.66 257 VAL A C 1
ATOM 1932 O O . VAL A 1 257 ? 4.721 17.998 -8.619 1.00 43.66 257 VAL A O 1
ATOM 1935 N N . VAL A 1 258 ? 5.115 15.851 -8.167 1.00 45.00 258 V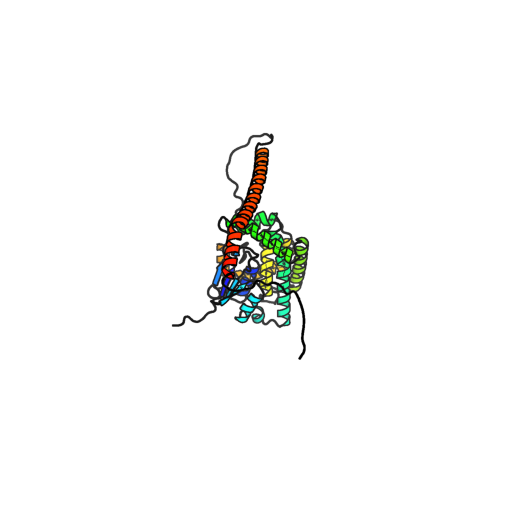AL A N 1
ATOM 1936 C CA . VAL A 1 258 ? 6.280 15.736 -9.039 1.00 45.00 258 VAL A CA 1
ATOM 1937 C C . VAL A 1 258 ? 5.723 15.336 -10.398 1.00 45.00 258 VAL A C 1
ATOM 1939 O O . VAL A 1 258 ? 5.558 14.148 -10.674 1.00 45.00 258 VAL A O 1
ATOM 1942 N N . GLU A 1 259 ? 5.373 16.330 -11.218 1.00 36.25 259 GLU A N 1
ATOM 1943 C CA . GLU A 1 259 ? 5.126 16.106 -12.643 1.00 36.25 259 GLU A CA 1
ATOM 1944 C C . GLU A 1 259 ? 6.333 15.331 -13.191 1.00 36.25 259 GLU A C 1
ATOM 1946 O O . GLU A 1 259 ? 7.475 15.791 -13.021 1.00 36.25 259 GLU A O 1
ATOM 1951 N N . PRO A 1 260 ? 6.146 14.146 -13.804 1.00 32.84 260 PRO A N 1
ATOM 1952 C CA . PRO A 1 260 ? 7.221 13.523 -14.546 1.00 32.84 260 PRO A CA 1
ATOM 1953 C C . PRO A 1 260 ? 7.562 14.519 -15.640 1.00 32.84 260 PRO A C 1
ATOM 1955 O O . PRO A 1 260 ? 6.781 14.731 -16.562 1.00 32.84 260 PRO A O 1
ATOM 1958 N N . ARG A 1 261 ? 8.695 15.208 -15.488 1.00 32.06 261 ARG A N 1
ATOM 1959 C CA . ARG A 1 261 ? 9.147 16.190 -16.460 1.00 32.06 261 ARG A CA 1
ATOM 1960 C C . ARG A 1 261 ? 9.283 15.441 -17.780 1.00 32.06 261 ARG A C 1
ATOM 1962 O O . ARG A 1 261 ? 10.267 14.729 -17.981 1.00 32.06 261 ARG A O 1
ATOM 1969 N N . ALA A 1 262 ? 8.266 15.570 -18.639 1.00 30.06 262 ALA A N 1
ATOM 1970 C CA . ALA A 1 262 ? 8.317 15.145 -20.022 1.00 30.06 262 ALA A CA 1
ATOM 1971 C C . ALA A 1 262 ? 9.646 15.666 -20.542 1.00 30.06 262 ALA A C 1
ATOM 1973 O O . ALA A 1 262 ? 9.972 16.833 -20.301 1.00 30.06 262 ALA A O 1
ATOM 1974 N N . ALA A 1 263 ? 10.454 14.783 -21.127 1.00 34.38 263 ALA A N 1
ATOM 1975 C CA . ALA A 1 263 ? 11.732 15.147 -21.702 1.00 34.38 263 ALA A CA 1
ATOM 1976 C C . ALA A 1 263 ? 11.491 16.334 -22.641 1.00 34.38 263 ALA A C 1
ATOM 1978 O O . ALA A 1 263 ? 10.989 16.171 -23.751 1.00 34.38 263 ALA A O 1
ATOM 1979 N N . ALA A 1 264 ? 11.747 17.543 -22.137 1.00 30.39 264 ALA A N 1
ATOM 1980 C CA . ALA A 1 264 ? 11.524 18.761 -22.873 1.00 30.39 264 ALA A CA 1
ATOM 1981 C C . ALA A 1 264 ? 12.553 18.729 -23.987 1.00 30.39 264 ALA A C 1
ATOM 1983 O O . ALA A 1 264 ? 13.756 18.865 -23.750 1.00 30.39 264 ALA A O 1
ATOM 1984 N N . ALA A 1 265 ? 12.036 18.456 -25.181 1.00 29.91 265 ALA A N 1
ATOM 1985 C CA . ALA A 1 265 ? 12.709 18.622 -26.440 1.00 29.91 265 ALA A CA 1
ATOM 1986 C C . ALA A 1 265 ? 13.496 19.932 -26.398 1.00 29.91 265 ALA A C 1
ATOM 1988 O O . ALA A 1 265 ? 12.941 21.013 -26.192 1.00 29.91 265 ALA A O 1
ATOM 1989 N N . ALA A 1 266 ? 14.807 19.808 -26.567 1.00 30.72 266 ALA A N 1
ATOM 1990 C CA . ALA A 1 266 ? 15.654 20.931 -26.887 1.00 30.72 266 ALA A CA 1
ATOM 1991 C C . ALA A 1 266 ? 15.125 21.548 -28.188 1.00 30.72 266 ALA A C 1
ATOM 1993 O O . ALA A 1 266 ? 15.238 20.964 -29.264 1.00 30.72 266 ALA A O 1
ATOM 1994 N N . GLY A 1 267 ? 14.511 22.721 -28.071 1.00 27.91 267 GLY A N 1
ATOM 1995 C CA . GLY A 1 267 ? 14.252 23.587 -29.204 1.00 27.91 267 GLY A CA 1
ATOM 1996 C C . GLY A 1 267 ? 15.571 24.182 -29.681 1.00 27.91 267 GLY A C 1
ATOM 1997 O O . GLY A 1 267 ? 16.069 25.137 -29.097 1.00 27.91 267 GLY A O 1
ATOM 1998 N N . ALA A 1 268 ? 16.117 23.627 -30.756 1.00 30.59 268 ALA A N 1
ATOM 1999 C CA . ALA A 1 268 ? 17.005 24.339 -31.662 1.00 30.59 268 ALA A CA 1
ATOM 2000 C C . ALA A 1 268 ? 16.501 24.049 -33.078 1.00 30.59 268 ALA A C 1
ATOM 2002 O O . ALA A 1 268 ? 16.606 22.932 -33.580 1.00 30.59 268 ALA A O 1
ATOM 2003 N N . GLY A 1 269 ? 15.855 25.047 -33.680 1.00 28.22 269 GLY A N 1
ATOM 2004 C CA . GLY A 1 269 ? 15.427 24.985 -35.070 1.00 28.22 269 GLY A CA 1
ATOM 2005 C C . GLY A 1 269 ? 16.618 24.982 -36.029 1.00 28.22 269 GLY A C 1
ATOM 2006 O O . GLY A 1 269 ? 17.674 25.524 -35.715 1.00 28.22 269 GLY A O 1
ATOM 2007 N N . GLY A 1 270 ? 16.407 24.426 -37.226 1.00 27.56 270 GLY A N 1
ATOM 2008 C CA . GLY A 1 270 ? 17.258 24.708 -38.385 1.00 27.56 270 GLY A CA 1
ATOM 2009 C C . GLY A 1 270 ? 17.664 23.507 -39.242 1.00 27.56 270 GLY A C 1
ATOM 2010 O O . GLY A 1 270 ? 18.754 22.989 -39.077 1.00 27.56 270 GLY A O 1
ATOM 2011 N N . ARG A 1 271 ? 16.792 23.168 -40.203 1.00 26.81 271 ARG A N 1
ATOM 2012 C CA . ARG A 1 271 ? 17.046 22.850 -41.631 1.00 26.81 271 ARG A CA 1
ATOM 2013 C C . ARG A 1 271 ? 18.053 21.740 -42.036 1.00 26.81 271 ARG A C 1
ATOM 2015 O O . ARG A 1 271 ? 19.207 21.703 -41.643 1.00 26.81 271 ARG A O 1
ATOM 2022 N N . ALA A 1 272 ? 17.564 20.883 -42.936 1.00 36.34 272 ALA A N 1
ATOM 2023 C CA . ALA A 1 272 ? 18.168 19.673 -43.503 1.00 36.34 272 ALA A CA 1
ATOM 2024 C C . ALA A 1 272 ? 19.375 19.874 -44.445 1.00 36.34 272 ALA A C 1
ATOM 2026 O O . ALA A 1 272 ? 19.376 20.849 -45.188 1.00 36.34 272 ALA A O 1
ATOM 2027 N N . THR A 1 273 ? 20.264 18.863 -44.523 1.00 28.27 273 THR A N 1
ATOM 2028 C CA . THR A 1 273 ? 20.812 18.245 -45.763 1.00 28.27 273 THR A CA 1
ATOM 2029 C C . THR A 1 273 ? 21.460 16.870 -45.477 1.00 28.27 273 THR A C 1
ATOM 2031 O O . THR A 1 273 ? 21.804 16.563 -44.341 1.00 28.27 273 THR A O 1
ATOM 2034 N N . ALA A 1 274 ? 21.564 16.043 -46.523 1.00 34.84 274 ALA A N 1
ATOM 2035 C CA . ALA A 1 274 ? 21.751 14.586 -46.574 1.00 34.84 274 ALA A CA 1
ATOM 2036 C C . ALA A 1 274 ? 23.173 14.000 -46.331 1.00 34.84 274 ALA A C 1
ATOM 2038 O O . ALA A 1 274 ? 24.160 14.727 -46.382 1.00 34.84 274 ALA A O 1
ATOM 2039 N N . ALA A 1 275 ? 23.211 12.650 -46.229 1.00 28.73 275 ALA A N 1
ATOM 2040 C CA . ALA A 1 275 ? 24.280 11.666 -46.545 1.00 28.73 275 ALA A CA 1
ATOM 2041 C C . ALA A 1 275 ? 24.881 10.836 -45.373 1.00 28.73 275 ALA A C 1
ATOM 2043 O O . ALA A 1 275 ? 25.119 11.324 -44.275 1.00 28.73 275 ALA A O 1
ATOM 2044 N N . THR A 1 276 ? 25.125 9.541 -45.624 1.00 34.72 276 THR A N 1
ATOM 2045 C CA . THR A 1 276 ? 25.530 8.449 -44.695 1.00 34.72 276 THR A CA 1
ATOM 2046 C C . THR A 1 276 ? 26.657 7.625 -45.361 1.00 34.72 276 THR A C 1
ATOM 2048 O O . THR A 1 276 ? 26.629 7.561 -46.589 1.00 34.72 276 THR A O 1
ATOM 2051 N N . PRO A 1 277 ? 27.534 6.848 -44.675 1.00 48.34 277 PRO A N 1
ATOM 2052 C CA . PRO A 1 277 ? 28.249 7.018 -43.395 1.00 48.34 277 PRO A CA 1
ATOM 2053 C C . PRO A 1 277 ? 29.789 6.781 -43.508 1.00 48.34 277 PRO A C 1
ATOM 2055 O O . PRO A 1 277 ? 30.274 6.134 -44.431 1.00 48.34 277 PRO A O 1
ATOM 2058 N N . ALA A 1 278 ? 30.558 7.171 -42.485 1.00 44.28 278 ALA A N 1
ATOM 2059 C CA . ALA A 1 278 ? 31.896 6.627 -42.190 1.00 44.28 278 ALA A CA 1
ATOM 2060 C C . ALA A 1 278 ? 32.045 6.461 -40.660 1.00 44.28 278 ALA A C 1
ATOM 2062 O O . ALA A 1 278 ? 31.462 7.261 -39.918 1.00 44.28 278 ALA A O 1
ATOM 2063 N N . PRO A 1 279 ? 32.751 5.431 -40.147 1.00 42.31 279 PRO A N 1
ATOM 2064 C CA . PRO A 1 279 ? 32.784 5.148 -38.714 1.00 42.31 279 PRO A CA 1
ATOM 2065 C C . PRO A 1 279 ? 33.507 6.265 -37.952 1.00 42.31 279 PRO A C 1
ATOM 2067 O O . PRO A 1 279 ? 34.652 6.605 -38.236 1.00 42.31 279 PRO A O 1
ATOM 2070 N N . SER A 1 280 ? 32.807 6.855 -36.983 1.00 42.56 280 SER A N 1
ATOM 2071 C CA . SER A 1 280 ? 33.280 8.030 -36.248 1.00 42.56 280 SER A CA 1
ATOM 2072 C C . SER A 1 280 ? 34.373 7.710 -35.200 1.00 42.56 280 SER A C 1
ATOM 2074 O O . SER A 1 280 ? 34.333 6.642 -34.575 1.00 42.56 280 SER A O 1
ATOM 2076 N N . PRO A 1 281 ? 35.277 8.667 -34.898 1.00 50.75 281 PRO A N 1
ATOM 2077 C CA . PRO A 1 281 ? 36.372 8.561 -33.912 1.00 50.75 281 PRO A CA 1
ATOM 2078 C C . PRO A 1 281 ? 35.928 8.330 -32.449 1.00 50.75 281 PRO A C 1
ATOM 2080 O O . PRO A 1 281 ? 36.755 8.157 -31.551 1.00 50.75 281 PRO A O 1
ATOM 2083 N N . LEU A 1 282 ? 34.618 8.279 -32.180 1.00 49.50 282 LEU A N 1
ATOM 2084 C CA . LEU A 1 282 ? 34.049 7.941 -30.871 1.00 49.50 282 LEU A CA 1
ATOM 2085 C C . LEU A 1 282 ? 34.150 6.444 -30.535 1.00 49.50 282 LEU A C 1
ATOM 2087 O O . LEU A 1 282 ? 34.196 6.099 -29.356 1.00 49.50 282 LEU A O 1
ATOM 2091 N N . SER A 1 283 ? 34.250 5.566 -31.537 1.00 53.56 283 SER A N 1
ATOM 2092 C CA . SER A 1 283 ? 34.494 4.126 -31.339 1.00 53.56 283 SER A CA 1
ATOM 2093 C C . SER A 1 283 ? 35.897 3.868 -30.762 1.00 53.56 283 SER A C 1
ATOM 2095 O O . SER A 1 283 ? 36.056 3.155 -29.766 1.00 53.56 283 SER A O 1
ATOM 2097 N N . GLU A 1 284 ? 36.913 4.554 -31.291 1.00 53.59 284 GLU A N 1
ATOM 2098 C CA . GLU A 1 284 ? 38.289 4.476 -30.787 1.00 53.59 284 GLU A CA 1
ATOM 2099 C C . GLU A 1 284 ? 38.458 5.188 -29.440 1.00 53.59 284 GLU A C 1
ATOM 2101 O O . GLU A 1 284 ? 39.134 4.677 -28.541 1.00 53.59 284 GLU A O 1
ATOM 2106 N N . ALA A 1 285 ? 37.786 6.327 -29.239 1.00 57.00 285 ALA A N 1
ATOM 2107 C CA . ALA A 1 285 ? 37.782 7.020 -27.952 1.00 57.00 285 ALA A CA 1
ATOM 2108 C C . ALA A 1 285 ? 37.085 6.198 -26.847 1.00 57.00 285 ALA A C 1
ATOM 2110 O O . ALA A 1 285 ? 37.551 6.181 -25.704 1.00 57.00 285 ALA A O 1
ATOM 2111 N N . ALA A 1 286 ? 36.011 5.469 -27.172 1.00 55.69 286 ALA A N 1
ATOM 2112 C CA . ALA A 1 286 ? 35.342 4.550 -26.250 1.00 55.69 286 ALA A CA 1
ATOM 2113 C C . ALA A 1 286 ? 36.227 3.339 -25.903 1.00 55.69 286 ALA A C 1
ATOM 2115 O O . ALA A 1 286 ? 36.328 2.968 -24.729 1.00 55.69 286 ALA A O 1
ATOM 2116 N N . ALA A 1 287 ? 36.948 2.783 -26.884 1.00 56.03 287 ALA A N 1
ATOM 2117 C CA . ALA A 1 287 ? 37.918 1.709 -26.665 1.00 56.03 287 ALA A CA 1
ATOM 2118 C C . ALA A 1 287 ? 39.101 2.157 -25.783 1.00 56.03 287 ALA A C 1
ATOM 2120 O O . ALA A 1 287 ? 39.546 1.408 -24.905 1.00 56.03 287 ALA A O 1
ATOM 2121 N N . LYS A 1 288 ? 39.572 3.401 -25.947 1.00 59.41 288 LYS A N 1
ATOM 2122 C CA . LYS A 1 288 ? 40.629 3.999 -25.115 1.00 59.41 288 LYS A CA 1
ATOM 2123 C C . LYS A 1 288 ? 40.165 4.227 -23.668 1.00 59.41 288 LYS A C 1
ATOM 2125 O O . LYS A 1 288 ? 40.870 3.840 -22.736 1.00 59.41 288 LYS A O 1
ATOM 2130 N N . ARG A 1 289 ? 38.934 4.719 -23.468 1.00 60.59 289 ARG A N 1
ATOM 2131 C CA . ARG A 1 289 ? 38.325 4.926 -22.135 1.00 60.59 289 ARG A CA 1
ATOM 2132 C C . ARG A 1 289 ? 38.065 3.618 -21.378 1.00 60.59 289 ARG A C 1
ATOM 2134 O O . ARG A 1 289 ? 38.177 3.585 -20.151 1.00 60.59 289 ARG A O 1
ATOM 2141 N N . LEU A 1 290 ? 37.761 2.522 -22.080 1.00 57.81 290 LEU A N 1
ATOM 2142 C CA . LEU A 1 290 ? 37.608 1.201 -21.457 1.00 57.81 290 LEU A CA 1
ATOM 2143 C C . LEU A 1 290 ? 38.959 0.624 -20.986 1.00 57.81 290 LEU A C 1
ATOM 2145 O O . LEU A 1 290 ? 39.027 0.002 -19.922 1.00 57.81 290 LEU A O 1
ATOM 2149 N N . ARG A 1 291 ? 40.041 0.868 -21.744 1.00 57.41 291 ARG A N 1
ATOM 2150 C CA . ARG A 1 291 ? 41.420 0.481 -21.380 1.00 57.41 291 ARG A CA 1
ATOM 2151 C C . ARG A 1 291 ? 41.950 1.293 -20.192 1.00 57.41 291 ARG A C 1
ATOM 2153 O O . ARG A 1 291 ? 42.552 0.711 -19.290 1.00 57.41 291 ARG A O 1
ATOM 2160 N N . GLU A 1 292 ? 41.654 2.591 -20.126 1.00 59.84 292 GLU A N 1
ATOM 2161 C CA . GLU A 1 292 ? 41.979 3.447 -18.970 1.00 59.84 292 GLU A CA 1
ATOM 2162 C C . GLU A 1 292 ? 41.211 3.037 -17.705 1.00 59.84 292 GLU A C 1
ATOM 2164 O O . GLU A 1 292 ? 41.805 2.939 -16.631 1.00 59.84 292 GLU A O 1
ATOM 2169 N N . ARG A 1 293 ? 39.924 2.676 -17.825 1.00 58.94 293 ARG A N 1
ATOM 2170 C CA . ARG A 1 293 ? 39.131 2.133 -16.704 1.00 58.94 293 ARG A CA 1
ATOM 2171 C C . ARG A 1 293 ? 39.609 0.763 -16.212 1.00 58.94 293 ARG A C 1
ATOM 2173 O O . ARG A 1 293 ? 39.442 0.457 -15.033 1.00 58.94 293 ARG A O 1
ATOM 2180 N N . ARG A 1 294 ? 40.193 -0.080 -17.076 1.00 54.88 294 ARG A N 1
ATOM 2181 C CA . ARG A 1 294 ? 40.824 -1.345 -16.645 1.00 54.88 294 ARG A CA 1
ATOM 2182 C C . ARG A 1 294 ? 42.132 -1.099 -15.888 1.00 54.88 294 ARG A C 1
ATOM 2184 O O . ARG A 1 294 ? 42.337 -1.737 -14.860 1.00 54.88 294 ARG A O 1
ATOM 2191 N N . ARG A 1 295 ? 42.957 -0.140 -16.329 1.00 54.78 295 ARG A N 1
ATOM 2192 C CA . ARG A 1 295 ? 44.189 0.250 -15.619 1.00 54.78 295 ARG A CA 1
ATOM 2193 C C . ARG A 1 295 ? 43.897 0.902 -14.264 1.00 54.78 295 ARG A C 1
ATOM 2195 O O . ARG A 1 295 ? 44.525 0.525 -13.283 1.00 54.78 295 ARG A O 1
ATOM 2202 N N . SER A 1 296 ? 42.902 1.789 -14.154 1.00 57.34 296 SER A N 1
ATOM 2203 C CA . SER A 1 296 ? 42.587 2.435 -12.867 1.00 57.34 296 SER A CA 1
ATOM 2204 C C . SER A 1 296 ? 42.066 1.455 -11.808 1.00 57.34 296 SER A C 1
ATOM 2206 O O . SER A 1 296 ? 42.424 1.571 -10.640 1.00 57.34 296 SER A O 1
ATOM 2208 N N . ARG A 1 297 ? 41.297 0.429 -12.203 1.00 56.50 297 ARG A N 1
ATOM 2209 C CA . ARG A 1 297 ? 40.852 -0.632 -11.278 1.00 56.50 297 ARG A CA 1
ATOM 2210 C C . ARG A 1 297 ? 42.012 -1.497 -10.775 1.00 56.50 297 ARG A C 1
ATOM 2212 O O . ARG A 1 297 ? 41.974 -1.912 -9.624 1.00 56.50 297 ARG A O 1
ATOM 2219 N N . GLN A 1 298 ? 43.041 -1.727 -11.594 1.00 55.03 298 GLN A N 1
ATOM 2220 C CA . GLN A 1 298 ? 44.252 -2.447 -11.177 1.00 55.03 298 GLN A CA 1
ATOM 2221 C C . GLN A 1 298 ? 45.119 -1.614 -10.216 1.00 55.03 298 GLN A C 1
ATOM 2223 O O . GLN A 1 298 ? 45.649 -2.169 -9.258 1.00 55.03 298 GLN A O 1
ATOM 2228 N N . PHE A 1 299 ? 45.183 -0.287 -10.390 1.00 55.28 299 PHE A N 1
ATOM 2229 C CA . PHE A 1 299 ? 45.867 0.611 -9.447 1.00 55.28 299 PHE A CA 1
ATOM 2230 C C . PHE A 1 299 ? 45.149 0.734 -8.095 1.00 55.28 299 PHE A C 1
ATOM 2232 O O . PHE A 1 299 ? 45.805 0.709 -7.059 1.00 55.28 299 PHE A O 1
ATOM 2239 N N . VAL A 1 300 ? 43.812 0.814 -8.075 1.00 58.72 300 VAL A N 1
ATOM 2240 C CA . VAL A 1 300 ? 43.048 0.896 -6.814 1.00 58.72 300 VAL A CA 1
ATOM 2241 C C . VAL A 1 300 ? 43.108 -0.424 -6.040 1.00 58.72 300 VAL A C 1
ATOM 2243 O O . VAL A 1 300 ? 43.283 -0.408 -4.825 1.00 58.72 300 VAL A O 1
ATOM 2246 N N . LEU A 1 301 ? 43.027 -1.571 -6.726 1.00 56.78 301 LEU A N 1
ATOM 2247 C CA . LEU A 1 301 ? 43.115 -2.878 -6.067 1.00 56.78 301 LEU A CA 1
ATOM 2248 C C . LEU A 1 301 ? 44.532 -3.157 -5.526 1.00 56.78 301 LEU A C 1
ATOM 2250 O O . LEU A 1 301 ? 44.665 -3.682 -4.424 1.00 56.78 301 LEU A O 1
ATOM 2254 N N . GLY A 1 302 ? 45.581 -2.746 -6.251 1.00 64.06 302 GLY A N 1
ATOM 2255 C CA . GLY A 1 302 ? 46.969 -2.834 -5.779 1.00 64.06 302 GLY A CA 1
ATOM 2256 C C . GLY A 1 302 ? 47.285 -1.874 -4.625 1.00 64.06 302 GLY A C 1
ATOM 2257 O O . GLY A 1 302 ? 47.949 -2.265 -3.668 1.00 64.06 302 GLY A O 1
ATOM 2258 N N . GLY A 1 303 ? 46.759 -0.644 -4.668 1.00 65.25 303 GLY A N 1
ATOM 2259 C CA . GLY A 1 303 ? 46.973 0.364 -3.625 1.00 65.25 303 GLY A CA 1
ATOM 2260 C C . GLY A 1 303 ? 46.331 0.006 -2.282 1.00 65.25 303 GLY A C 1
ATOM 2261 O O . GLY A 1 303 ? 46.952 0.196 -1.240 1.00 65.25 303 GLY A O 1
ATOM 2262 N N . VAL A 1 304 ? 45.126 -0.577 -2.292 1.00 68.62 304 VAL A N 1
ATOM 2263 C CA . VAL A 1 304 ? 44.458 -1.037 -1.060 1.00 68.62 304 VAL A CA 1
ATOM 2264 C C . VAL A 1 304 ? 45.199 -2.225 -0.436 1.00 68.62 304 VAL A C 1
ATOM 2266 O O . VAL A 1 304 ? 45.363 -2.264 0.781 1.00 68.62 304 VAL A O 1
ATOM 2269 N N . GLY A 1 305 ? 45.709 -3.155 -1.254 1.00 73.50 305 GLY A N 1
ATOM 2270 C CA . GLY A 1 305 ? 46.521 -4.278 -0.773 1.00 73.50 305 GLY A CA 1
ATOM 2271 C C . GLY A 1 305 ? 47.847 -3.834 -0.147 1.00 73.50 305 GLY A C 1
ATOM 2272 O O . GLY A 1 305 ? 48.188 -4.284 0.944 1.00 73.50 305 GLY A O 1
ATOM 2273 N N . ALA A 1 306 ? 48.560 -2.902 -0.789 1.00 72.31 306 ALA A N 1
ATOM 2274 C CA . ALA A 1 306 ? 49.822 -2.368 -0.274 1.00 72.31 306 ALA A CA 1
ATOM 2275 C C . ALA A 1 306 ? 49.636 -1.537 1.008 1.00 72.31 306 ALA A C 1
ATOM 2277 O O . ALA A 1 306 ? 50.449 -1.638 1.924 1.00 72.31 306 ALA A O 1
ATOM 2278 N N . PHE A 1 307 ? 48.549 -0.762 1.111 1.00 75.62 307 PHE A N 1
ATOM 2279 C CA . PHE A 1 307 ? 48.229 -0.007 2.324 1.00 75.62 307 PHE A CA 1
ATOM 2280 C C . PHE A 1 307 ? 47.879 -0.929 3.497 1.00 75.62 307 PHE A C 1
ATOM 2282 O O . PHE A 1 307 ? 48.367 -0.717 4.603 1.00 75.62 307 PHE A O 1
ATOM 2289 N N . ALA A 1 308 ? 47.099 -1.989 3.261 1.00 75.12 308 ALA A N 1
ATOM 2290 C CA . ALA A 1 308 ? 46.800 -2.981 4.292 1.00 75.12 308 ALA A CA 1
ATOM 2291 C C . ALA A 1 308 ? 48.073 -3.698 4.778 1.00 75.12 308 ALA A C 1
ATOM 2293 O O . ALA A 1 308 ? 48.268 -3.834 5.984 1.00 75.12 308 ALA A O 1
ATOM 2294 N N . LEU A 1 309 ? 48.973 -4.086 3.862 1.00 79.69 309 LEU A N 1
ATOM 2295 C CA . LEU A 1 309 ? 50.256 -4.699 4.225 1.00 79.69 309 LEU A CA 1
ATOM 2296 C C . LEU A 1 309 ? 51.147 -3.738 5.024 1.00 79.69 309 LEU A C 1
ATOM 2298 O O . LEU A 1 309 ? 51.744 -4.146 6.016 1.00 79.69 309 LEU A O 1
ATOM 2302 N N . TYR A 1 310 ? 51.208 -2.464 4.620 1.00 81.62 310 TYR A N 1
ATOM 2303 C CA . TYR A 1 310 ? 51.960 -1.430 5.329 1.00 81.62 310 TYR A CA 1
ATOM 2304 C C . TYR A 1 310 ? 51.426 -1.244 6.749 1.00 81.62 310 TYR A C 1
ATOM 2306 O O . TYR A 1 310 ? 52.197 -1.349 7.698 1.00 81.62 310 TYR A O 1
ATOM 2314 N N . VAL A 1 311 ? 50.110 -1.067 6.911 1.00 78.19 311 VAL A N 1
ATOM 2315 C CA . VAL A 1 311 ? 49.497 -0.870 8.231 1.00 78.19 311 VAL A CA 1
ATOM 2316 C C . VAL A 1 311 ? 49.761 -2.067 9.147 1.00 78.19 311 VAL A C 1
ATOM 2318 O O . VAL A 1 311 ? 50.152 -1.880 10.295 1.00 78.19 311 VAL A O 1
ATOM 2321 N N . VAL A 1 312 ? 49.645 -3.293 8.633 1.00 80.94 312 VAL A N 1
ATOM 2322 C CA . VAL A 1 312 ? 49.968 -4.502 9.402 1.00 80.94 312 VAL A CA 1
ATOM 2323 C C . VAL A 1 312 ? 51.461 -4.555 9.745 1.00 80.94 312 VAL A C 1
ATOM 2325 O O . VAL A 1 312 ? 51.802 -4.738 10.904 1.00 80.94 312 VAL A O 1
ATOM 2328 N N . SER A 1 313 ? 52.370 -4.327 8.796 1.00 77.62 313 SER A N 1
ATOM 2329 C CA . SER A 1 313 ? 53.816 -4.403 9.069 1.00 77.62 313 SER A CA 1
ATOM 2330 C C . SER A 1 313 ? 54.331 -3.322 10.023 1.00 77.62 313 SER A C 1
ATOM 2332 O O . SER A 1 313 ? 55.316 -3.548 10.717 1.00 77.62 313 SER A O 1
ATOM 2334 N N . HIS A 1 314 ? 53.692 -2.149 10.045 1.00 76.44 314 HIS A N 1
ATOM 2335 C CA . HIS A 1 314 ? 54.204 -0.982 10.763 1.00 76.44 314 HIS A CA 1
ATOM 2336 C C . HIS A 1 314 ? 53.519 -0.765 12.112 1.00 76.44 314 HIS A C 1
ATOM 2338 O O . HIS A 1 314 ? 54.170 -0.328 13.055 1.00 76.44 314 HIS A O 1
ATOM 2344 N N . PHE A 1 315 ? 52.230 -1.096 12.235 1.00 75.38 315 PHE A N 1
ATOM 2345 C CA . PHE A 1 315 ? 51.476 -0.862 13.470 1.00 75.38 315 PHE A CA 1
ATOM 2346 C C . PHE A 1 315 ? 51.251 -2.131 14.300 1.00 75.38 315 PHE A C 1
ATOM 2348 O O . PHE A 1 315 ? 51.043 -2.019 15.505 1.00 75.38 315 PHE A O 1
ATOM 2355 N N . 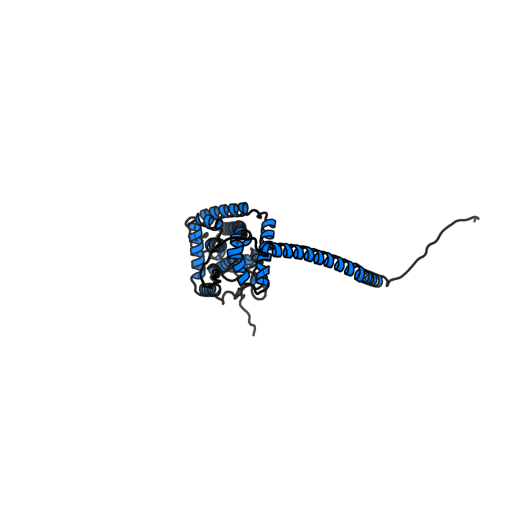LEU A 1 316 ? 51.345 -3.333 13.716 1.00 76.50 316 LEU A N 1
ATOM 2356 C CA . LEU A 1 316 ? 51.238 -4.583 14.479 1.00 76.50 316 LEU A CA 1
ATOM 2357 C C . LEU A 1 316 ? 52.403 -4.796 15.467 1.00 76.50 316 LEU A C 1
ATOM 2359 O O . LEU A 1 316 ? 52.120 -5.207 16.588 1.00 76.50 316 LEU A O 1
ATOM 2363 N N . PRO A 1 317 ? 53.677 -4.478 15.143 1.00 76.44 317 PRO A N 1
ATOM 2364 C CA . PRO A 1 317 ? 54.777 -4.631 16.099 1.00 76.44 317 PRO A CA 1
ATOM 2365 C C . PRO A 1 317 ? 54.629 -3.708 17.313 1.00 76.44 317 PRO A C 1
ATOM 2367 O O . PRO A 1 317 ? 54.865 -4.138 18.435 1.00 76.44 317 PRO A O 1
ATOM 2370 N N . ALA A 1 318 ? 54.170 -2.470 17.093 1.00 72.38 318 ALA A N 1
ATOM 2371 C CA . ALA A 1 318 ? 53.925 -1.490 18.153 1.00 72.38 318 ALA A CA 1
ATOM 2372 C C . ALA A 1 318 ? 52.714 -1.866 19.029 1.00 72.38 318 ALA A C 1
ATOM 2374 O O . ALA A 1 318 ? 52.692 -1.588 20.225 1.00 72.38 318 ALA A O 1
ATOM 2375 N N . LEU A 1 319 ? 51.704 -2.517 18.440 1.00 71.25 319 LEU A N 1
ATOM 2376 C CA . LEU A 1 319 ? 50.555 -3.042 19.175 1.00 71.25 319 LEU A CA 1
ATOM 2377 C C . LEU A 1 319 ? 50.938 -4.272 20.012 1.00 71.25 319 LEU A C 1
ATOM 2379 O O . LEU A 1 319 ? 50.524 -4.378 21.160 1.00 71.25 319 LEU A O 1
ATOM 2383 N N . LEU A 1 320 ?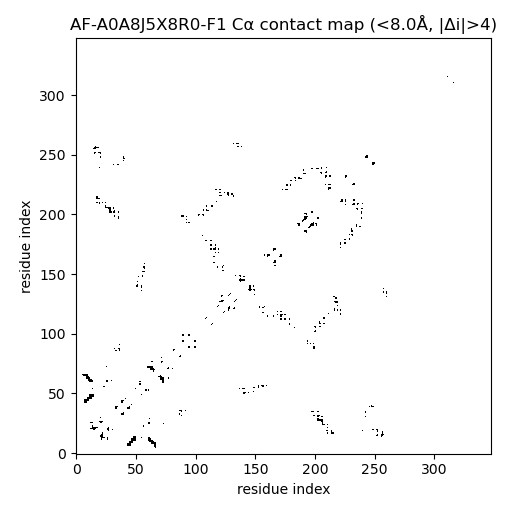 51.749 -5.180 19.460 1.00 70.69 320 LEU A N 1
ATOM 2384 C CA . LEU A 1 320 ? 52.235 -6.365 20.169 1.00 70.69 320 LEU A CA 1
ATOM 2385 C C . LEU A 1 320 ? 53.204 -5.999 21.301 1.00 70.69 320 LEU A C 1
ATOM 2387 O O . LEU A 1 320 ? 53.108 -6.590 22.372 1.00 70.69 320 LEU A O 1
ATOM 2391 N N . SER A 1 321 ? 54.070 -4.995 21.114 1.00 71.38 321 SER A N 1
ATOM 2392 C CA . SER A 1 321 ? 54.943 -4.497 22.185 1.00 71.38 321 SER A CA 1
ATOM 2393 C C . SER A 1 321 ? 54.153 -3.795 23.292 1.00 71.38 321 SER A C 1
ATOM 2395 O O . SER A 1 321 ? 54.422 -4.023 24.463 1.00 71.38 321 SER A O 1
ATOM 2397 N N . ALA A 1 322 ? 53.122 -3.014 22.946 1.00 69.19 322 ALA A N 1
ATOM 2398 C CA . ALA A 1 322 ? 52.251 -2.372 23.934 1.00 69.19 322 ALA A CA 1
ATOM 2399 C C . ALA A 1 322 ? 51.416 -3.381 24.747 1.00 69.19 322 ALA A C 1
ATOM 2401 O O . ALA A 1 322 ? 51.121 -3.136 25.914 1.00 69.19 322 ALA A O 1
ATOM 2402 N N . ILE A 1 323 ? 51.045 -4.518 24.148 1.00 68.31 323 ILE A N 1
ATOM 2403 C CA . ILE A 1 323 ? 50.369 -5.621 24.848 1.00 68.31 323 ILE A CA 1
ATOM 2404 C C . ILE A 1 323 ? 51.362 -6.391 25.733 1.00 68.31 323 ILE A C 1
ATOM 2406 O O . ILE A 1 323 ? 51.013 -6.733 26.860 1.00 68.31 323 ILE A O 1
ATOM 2410 N N . ALA A 1 324 ? 52.596 -6.611 25.266 1.00 63.78 324 ALA A N 1
ATOM 2411 C CA . ALA A 1 324 ? 53.648 -7.270 26.041 1.00 63.78 324 ALA A CA 1
ATOM 2412 C C . ALA A 1 324 ? 54.056 -6.452 27.283 1.00 63.78 324 ALA A C 1
ATOM 2414 O O . ALA A 1 324 ? 54.107 -7.006 28.382 1.00 63.78 324 ALA A O 1
ATOM 2415 N N . ASP A 1 325 ? 54.224 -5.131 27.144 1.00 64.75 325 ASP A N 1
ATOM 2416 C CA . ASP A 1 325 ? 54.530 -4.215 28.255 1.00 64.75 325 ASP A CA 1
ATOM 2417 C C . ASP A 1 325 ? 53.368 -4.091 29.255 1.00 64.75 325 ASP A C 1
ATOM 2419 O O . ASP A 1 325 ? 53.592 -3.934 30.454 1.00 64.75 325 ASP A O 1
ATOM 2423 N N . ALA A 1 326 ? 52.119 -4.221 28.793 1.00 61.62 326 ALA A N 1
ATOM 2424 C CA . ALA A 1 326 ? 50.950 -4.268 29.672 1.00 61.62 326 ALA A CA 1
ATOM 2425 C C . ALA A 1 326 ? 50.833 -5.594 30.453 1.00 61.62 326 ALA A C 1
ATOM 2427 O O . ALA A 1 326 ? 50.144 -5.635 31.472 1.00 61.62 326 ALA A O 1
ATOM 2428 N N . SER A 1 327 ? 51.501 -6.663 29.999 1.00 59.88 327 SER A N 1
ATOM 2429 C CA . SER A 1 327 ? 51.498 -7.988 30.640 1.00 59.88 327 SER A CA 1
ATOM 2430 C C . SER A 1 327 ? 52.747 -8.309 31.477 1.00 59.88 327 SER A C 1
ATOM 2432 O O . SER A 1 327 ? 52.702 -9.227 32.286 1.00 59.88 327 SER A O 1
ATOM 2434 N N . GLY A 1 328 ? 53.847 -7.561 31.314 1.00 54.41 328 GLY A N 1
ATOM 2435 C CA . GLY A 1 328 ? 55.159 -7.859 31.913 1.00 54.41 328 GLY A CA 1
ATOM 2436 C C . GLY A 1 328 ? 55.438 -7.256 33.297 1.00 54.41 328 GLY A C 1
ATOM 2437 O O . GLY A 1 328 ? 56.539 -7.415 33.821 1.00 54.41 328 GLY A O 1
ATOM 2438 N N . ALA A 1 329 ? 54.476 -6.571 33.918 1.00 48.19 329 ALA A N 1
ATOM 2439 C CA . ALA A 1 329 ? 54.600 -6.095 35.297 1.00 48.19 329 ALA A CA 1
ATOM 2440 C C . ALA A 1 329 ? 54.102 -7.167 36.288 1.00 48.19 329 ALA A C 1
ATOM 2442 O O . ALA A 1 329 ? 53.031 -7.023 36.873 1.00 48.19 329 ALA A O 1
ATOM 2443 N N . GLY A 1 330 ? 54.865 -8.255 36.463 1.00 40.38 330 GLY A N 1
ATOM 2444 C CA . GLY A 1 330 ? 54.534 -9.293 37.447 1.00 40.38 330 GLY A CA 1
ATOM 2445 C C . GLY A 1 330 ? 55.427 -10.543 37.456 1.00 40.38 330 GLY A C 1
ATOM 2446 O O . GLY A 1 330 ? 54.972 -11.580 37.010 1.00 40.38 330 GLY A O 1
ATOM 2447 N N . GLY A 1 331 ? 56.651 -10.421 37.990 1.00 35.28 331 GLY A N 1
ATOM 2448 C CA . GLY A 1 331 ? 57.296 -11.359 38.938 1.00 35.28 331 GLY A CA 1
ATOM 2449 C C . GLY A 1 331 ? 57.653 -12.824 38.585 1.00 35.28 331 GLY A C 1
ATOM 2450 O O . GLY A 1 331 ? 56.789 -13.592 38.191 1.00 35.28 331 GLY A O 1
ATOM 2451 N N . ALA A 1 332 ? 58.895 -13.175 38.978 1.00 37.22 332 ALA A N 1
ATOM 2452 C CA . ALA A 1 332 ? 59.391 -14.451 39.553 1.00 37.22 332 ALA A CA 1
ATOM 2453 C C . ALA A 1 332 ? 59.618 -15.667 38.619 1.00 37.22 332 ALA A C 1
ATOM 2455 O O . ALA A 1 332 ? 58.730 -16.042 37.867 1.00 37.22 332 ALA A O 1
ATOM 2456 N N . GLU A 1 333 ? 60.868 -16.172 38.574 1.00 40.81 333 GLU A N 1
ATOM 2457 C CA . GLU A 1 333 ? 61.334 -17.489 39.115 1.00 40.81 333 GLU A CA 1
ATOM 2458 C C . GLU A 1 333 ? 61.282 -18.558 37.996 1.00 40.81 333 GLU A C 1
ATOM 2460 O O . GLU A 1 333 ? 60.435 -18.454 37.120 1.00 40.81 333 GLU A O 1
ATOM 2465 N N . GLU A 1 334 ? 62.169 -19.534 37.799 1.00 43.03 334 GLU A N 1
ATOM 2466 C CA . GLU A 1 334 ? 63.157 -20.299 38.576 1.00 43.03 334 GLU A CA 1
ATOM 2467 C C . GLU A 1 334 ? 64.022 -21.040 37.519 1.00 43.03 334 GLU A C 1
ATOM 2469 O O . GLU A 1 334 ? 63.480 -21.413 36.477 1.00 43.03 334 GLU A O 1
ATOM 2474 N N . ASP A 1 335 ? 65.316 -21.274 37.770 1.00 38.50 335 ASP A N 1
ATOM 2475 C CA . ASP A 1 335 ? 66.117 -22.236 36.993 1.00 38.50 335 ASP A CA 1
ATOM 2476 C C . ASP A 1 335 ? 66.367 -23.484 37.856 1.00 38.50 335 ASP A C 1
ATOM 2478 O O . ASP A 1 335 ? 66.896 -23.407 38.969 1.00 38.50 335 ASP A O 1
ATOM 2482 N N . ASP A 1 336 ? 65.900 -24.593 37.293 1.00 47.03 336 ASP A N 1
ATOM 2483 C CA . ASP A 1 336 ? 66.060 -26.007 37.625 1.00 47.03 336 ASP A CA 1
ATOM 2484 C C . ASP A 1 336 ? 67.494 -26.475 37.332 1.00 47.03 336 ASP A C 1
ATOM 2486 O O . ASP A 1 336 ? 68.131 -25.923 36.439 1.00 47.03 336 ASP A O 1
ATOM 2490 N N . ASP A 1 337 ? 67.981 -27.474 38.073 1.00 42.88 337 ASP A N 1
ATOM 2491 C CA . ASP A 1 337 ? 68.822 -28.553 37.534 1.00 42.88 337 ASP A CA 1
ATOM 2492 C C . ASP A 1 337 ? 69.213 -29.544 38.649 1.00 42.88 337 ASP A C 1
ATOM 2494 O O . ASP A 1 337 ? 70.050 -29.259 39.508 1.00 42.88 337 ASP A O 1
ATOM 2498 N N . GLY A 1 338 ? 68.638 -30.746 38.555 1.00 42.91 338 GLY A N 1
ATOM 2499 C CA . GLY A 1 338 ? 69.435 -31.965 38.380 1.00 42.91 338 GLY A CA 1
ATOM 2500 C C . GLY A 1 338 ? 69.890 -32.718 39.630 1.00 42.91 338 GLY A C 1
ATOM 2501 O O . GLY A 1 338 ? 70.950 -32.438 40.184 1.00 42.91 338 GLY A O 1
ATOM 2502 N N . ASP A 1 339 ? 69.124 -33.759 39.964 1.00 46.75 339 ASP A N 1
ATOM 2503 C CA . ASP A 1 339 ? 69.596 -34.966 40.652 1.00 46.75 339 ASP A CA 1
ATOM 2504 C C . ASP A 1 339 ? 70.722 -35.655 39.856 1.00 46.75 339 ASP A C 1
ATOM 2506 O O . ASP A 1 339 ? 70.661 -35.703 38.628 1.00 46.75 339 ASP A O 1
ATOM 2510 N N . ASP A 1 340 ? 71.701 -36.225 40.563 1.00 46.50 340 ASP A N 1
ATOM 2511 C CA . ASP A 1 340 ? 72.233 -37.571 40.300 1.00 46.50 340 ASP A CA 1
ATOM 2512 C C . ASP A 1 340 ? 73.080 -38.034 41.508 1.00 46.50 340 ASP A C 1
ATOM 2514 O O . ASP A 1 340 ? 74.023 -37.359 41.928 1.00 46.50 340 ASP A O 1
ATOM 2518 N N . ASP A 1 341 ? 72.625 -39.153 42.078 1.00 48.69 341 ASP A N 1
ATOM 2519 C CA . ASP A 1 341 ? 73.313 -40.289 42.711 1.00 48.69 341 ASP A CA 1
ATOM 2520 C C . ASP A 1 341 ? 74.756 -40.128 43.243 1.00 48.69 341 ASP A C 1
ATOM 2522 O O . ASP A 1 341 ? 75.675 -39.748 42.523 1.00 48.69 341 ASP A O 1
ATOM 2526 N N . ASP A 1 342 ? 74.979 -40.526 44.502 1.00 47.06 342 ASP A N 1
ATOM 2527 C CA . ASP A 1 342 ? 75.725 -41.762 44.812 1.00 47.06 342 ASP A CA 1
ATOM 2528 C C . ASP A 1 342 ? 75.946 -41.948 46.331 1.00 47.06 342 ASP A C 1
ATOM 2530 O O . ASP A 1 342 ? 76.213 -41.006 47.080 1.00 47.06 342 ASP A O 1
ATOM 2534 N N . ASP A 1 343 ? 75.872 -43.225 46.705 1.00 47.53 343 ASP A N 1
ATOM 2535 C CA . ASP A 1 343 ? 76.628 -43.930 47.741 1.00 47.53 343 ASP A CA 1
ATOM 2536 C C . ASP A 1 343 ? 76.365 -43.693 49.246 1.00 47.53 343 ASP A C 1
ATOM 2538 O O . ASP A 1 343 ? 76.735 -42.701 49.870 1.00 47.53 343 ASP A O 1
ATOM 2542 N N . ASP A 1 344 ? 75.818 -44.777 49.803 1.00 48.75 344 ASP A N 1
ATOM 2543 C CA . ASP A 1 344 ? 76.409 -45.588 50.868 1.00 48.75 344 ASP A CA 1
ATOM 2544 C C . ASP A 1 344 ? 76.336 -45.154 52.347 1.00 48.75 344 ASP A C 1
ATOM 2546 O O . ASP A 1 344 ? 76.810 -44.113 52.798 1.00 48.75 344 ASP A O 1
ATOM 2550 N N . ASP A 1 345 ? 75.838 -46.150 53.083 1.00 49.84 345 ASP A N 1
ATOM 2551 C CA . ASP A 1 345 ? 76.335 -46.672 54.351 1.00 49.84 345 ASP A CA 1
ATOM 2552 C C . ASP A 1 345 ? 75.771 -46.190 55.703 1.00 49.84 345 ASP A C 1
ATOM 2554 O O . ASP A 1 345 ? 75.666 -45.012 56.044 1.00 49.84 345 ASP A O 1
ATOM 2558 N N . ASP A 1 346 ? 75.514 -47.249 56.481 1.00 51.16 346 ASP A N 1
ATOM 2559 C CA . ASP A 1 346 ? 75.561 -47.407 57.932 1.00 51.16 346 ASP A CA 1
ATOM 2560 C C . ASP A 1 346 ? 74.333 -47.042 58.791 1.00 51.16 346 ASP A C 1
ATOM 2562 O O . ASP A 1 346 ? 74.108 -45.915 59.228 1.00 51.16 346 ASP A O 1
ATOM 2566 N N . ASP A 1 347 ? 73.544 -48.094 59.055 1.00 59.12 347 ASP A N 1
ATOM 2567 C CA . ASP A 1 347 ? 73.373 -48.724 60.379 1.00 59.12 347 ASP A CA 1
ATOM 2568 C C . ASP A 1 347 ? 73.508 -47.829 61.635 1.00 59.12 347 ASP A C 1
ATOM 2570 O O . ASP A 1 347 ? 74.609 -47.512 62.079 1.00 59.12 347 ASP A O 1
ATOM 2574 N N . GLU A 1 348 ? 72.367 -47.519 62.267 1.00 49.72 348 GLU A N 1
ATOM 2575 C CA . GLU A 1 348 ? 71.926 -47.918 63.634 1.00 49.72 348 GLU A CA 1
ATOM 2576 C C . GLU A 1 348 ? 70.754 -47.049 64.129 1.00 49.72 348 GLU A C 1
ATOM 2578 O O . GLU A 1 348 ? 70.820 -45.799 64.077 1.00 49.72 348 GLU A O 1
#

InterPro domains:
  IPR019564 Mitochondrial outer membrane transport complex Sam37/metaxin, N-terminal domain [PF10568] (27-153)
  IPR033468 Metaxin, glutathione S-transferase domain [PF17171] (178-239)
  IPR036282 Glutathione S-transferase, C-terminal domain superfamily [SSF47616] (96-241)
  IPR050931 Mitochondrial Protein Transport Metaxin [PTHR12289] (10-304)